Protein 1OIS (pdb70)

InterPro domains:
  IPR001631 DNA topoisomerase I [PR00416] (292-301)
  IPR001631 DNA topoisomerase I [PR00416] (406-425)
  IPR001631 DNA topoisomerase I [PR00416] (429-443)
  IPR001631 DNA topoisomerase I [PR00416] (451-467)
  IPR001631 DNA topoisomerase I [PR00416] (510-524)
  IPR001631 DNA topoisomerase I [PR00416] (721-732)
  IPR008336 DNA topoisomerase I, DNA binding, eukaryotic-type [PF02919] (143-361)
  IPR011010 DNA breaking-rejoining enzyme, catalytic core [SSF56349] (364-768)
  IPR013030 DNA topoisomerase I, DNA binding, N-terminal domain 2 [G3DSA:2.170.11.10] (132-361)
  IPR013034 DNA topoisomerase I, DNA binding, N-terminal domain 1 [G3DSA:1.10.10.41] (160-251)
  IPR013499 DNA topoisomerase I, eukaryotic-type [SM00435] (292-741)
  IPR013500 DNA topoisomerase I, catalytic core, eukaryotic-type [PF01028] (364-589)
  IPR013500 DNA topoisomerase I, catalytic core, eukaryotic-type [cd00659] (370-564)
  IPR014711 DNA topoisomerase I, catalytic core, alpha-helical subdomain, eukaryotic-type [G3DSA:3.90.15.10] (363-561)
  IPR014727 DNA topoisomerase I, catalytic core, alpha/beta subdomain [G3DSA:1.10.132.10] (621-769)
  IPR018521 DNA topoisomerase IB, active site [PS00176] (714-732)
  IPR025834 Topoisomerase I C-terminal domain [PF14370] (699-769)
  IPR036202 DNA topoisomerase I, DNA binding, eukaryotic-type, N-terminal domain superfamily [SSF56741] (129-362)
  IPR048045 DNA topoisomerase I, DNA-binding domain [cd03488] (144-362)
  IPR051062 DNA topoisomerase IB [PTHR10290] (24-769)

Organism: Saccharomyces cerevisiae (strain ATCC 204508 / S288c) (NCBI:txid559292)

Nearest PDB structures (foldseek):
  1ois-assembly1_A  TM=1.005E+00  e=1.174E-49  Saccharomyces cerevisiae
  1a31-assembly1_A  TM=9.107E-01  e=2.254E-28  Homo sapiens
  2b9s-assembly1_A  TM=9.447E-01  e=1.573E-27  Leishmania donovani
  1a35-assembly1_A  TM=9.096E-01  e=1.898E-27  Homo sapiens
  1lpq-assembly1_A  TM=9.273E-01  e=2.291E-27  Homo sapiens

Sequence (220 aa):
DTIKWVTLKHNGVIFPPPYQPLPSHIKLYYDGKPVDLPPQAEEVAGFFAALLESDHAKNPVFQKNFFNDFLQVLKESGGPLNGIEIKEFSRCDFTKMFDYFQLQKEQKKQLEKKQIRLEREKFEEDYKFCELDGRREQVGNFKVEPPDLFRGRGAHPKTGKLKRRVNPEDIVLNLSKDAPVPPAPEGHKWGEIRHDNTVQWLAMWRENIFNSFKYVRLAA

CATH classification: 1.10.10.41 (+1 more: 2.170.11.10)

B-factor: mean 25.83, std 10.92, range [8.25, 74.38]

Solvent-accessible surface area: 13367 Å² total

Structure (mmCIF, N/CA/C/O backbone):
data_1OIS
#
_entry.id   1OIS
#
_cell.length_a   47.200
_cell.length_b   53.070
_cell.length_c   116.890
_cell.angle_alpha   90.00
_cell.angle_beta   90.00
_cell.angle_gamma   90.00
#
_symmetry.space_group_name_H-M   'P 21 21 21'
#
loop_
_entity.id
_entity.type
_entity.pdbx_description
1 polymer 'DNA TOPOISOMERASE I'
2 water water
#
loop_
_atom_site.group_PDB
_atom_site.id
_atom_site.type_symbol
_atom_site.label_atom_id
_atom_site.label_alt_id
_atom_site.label_comp_id
_atom_site.label_asym_id
_atom_site.label_entity_id
_atom_site.label_seq_id
_atom_site.pdbx_PDB_ins_code
_atom_site.Cartn_x
_atom_site.Cartn_y
_atom_site.Cartn_z
_atom_site.occupancy
_atom_site.B_iso_or_equiv
_atom_site.auth_seq_id
_atom_site.auth_comp_id
_atom_site.auth_asym_id
_atom_site.auth_atom_id
_atom_site.pdbx_PDB_model_num
ATOM 1 N N . ASP A 1 1 ? -31.889 28.614 65.493 1.00 47.74 141 ASP A N 1
ATOM 2 C CA . ASP A 1 1 ? -30.474 29.086 65.443 1.00 48.82 141 ASP A CA 1
ATOM 3 C C . ASP A 1 1 ? -30.385 30.174 66.506 1.00 46.10 141 ASP A C 1
ATOM 4 O O . ASP A 1 1 ? -31.415 30.711 66.896 1.00 47.41 141 ASP A O 1
ATOM 12 N N . THR A 1 2 ? -29.192 30.490 66.995 1.00 43.21 142 THR A N 1
ATOM 13 C CA . THR A 1 2 ? -29.097 31.525 68.010 1.00 42.63 142 THR A CA 1
ATOM 14 C C . THR A 1 2 ? -29.563 32.859 67.437 1.00 41.39 142 THR A C 1
ATOM 15 O O . THR A 1 2 ? -29.126 33.262 66.364 1.00 40.37 142 THR A O 1
ATOM 21 N N . ILE A 1 3 ? -30.575 33.445 68.078 1.00 39.85 143 ILE A N 1
ATOM 22 C CA . ILE A 1 3 ? -31.128 34.740 67.669 1.00 35.12 143 ILE A CA 1
ATOM 23 C C . ILE A 1 3 ? -30.025 35.755 67.940 1.00 32.25 143 ILE A C 1
ATOM 24 O O . ILE A 1 3 ? -29.501 35.829 69.051 1.00 32.91 143 ILE A O 1
ATOM 30 N N . LYS A 1 4 ? -29.648 36.491 66.912 1.00 29.55 144 LYS A N 1
ATOM 31 C CA . LYS A 1 4 ? -28.591 37.484 67.018 1.00 30.40 144 LYS A CA 1
ATOM 32 C C . LYS A 1 4 ? -29.098 38.840 67.408 1.00 29.08 144 LYS A C 1
ATOM 33 O O . LYS A 1 4 ? -28.367 39.623 68.001 1.00 27.76 144 LYS A O 1
ATOM 43 N N . TRP A 1 5 ? -30.328 39.147 67.011 1.00 27.74 145 TRP A N 1
ATOM 44 C CA . TRP A 1 5 ? -30.930 40.437 67.341 1.00 25.57 145 TRP A CA 1
ATOM 45 C C . TRP A 1 5 ? -32.451 40.361 67.450 1.00 24.88 145 TRP A C 1
ATOM 46 O O . TRP A 1 5 ? -33.101 39.460 66.878 1.00 22.94 145 TRP A O 1
ATOM 59 N N . VAL A 1 6 ? -33.000 41.298 68.218 1.00 22.39 146 VAL A N 1
ATOM 60 C CA . VAL A 1 6 ? -34.434 41.401 68.406 1.00 18.80 146 VAL A CA 1
ATOM 61 C C . VAL A 1 6 ? -34.898 42.463 67.430 1.00 19.31 146 VAL A C 1
ATOM 62 O O . VAL A 1 6 ? -35.826 42.236 66.652 1.00 19.47 146 VAL A O 1
ATOM 67 N N . THR A 1 7 ? -34.238 43.616 67.452 1.00 19.24 147 THR A N 1
ATOM 68 C CA . THR A 1 7 ? -34.572 44.683 66.521 1.00 19.02 147 THR A CA 1
ATOM 69 C C . THR A 1 7 ? -33.276 45.137 65.850 1.00 19.23 147 THR A C 1
ATOM 70 O O . THR A 1 7 ? -32.212 45.153 66.484 1.00 19.20 147 THR A O 1
ATOM 76 N N . LEU A 1 8 ? -33.364 45.506 64.579 1.00 17.58 148 LEU A N 1
ATOM 77 C CA . LEU A 1 8 ? -32.192 45.947 63.843 1.00 18.34 148 LEU A CA 1
ATOM 78 C C . LEU A 1 8 ? -32.623 46.991 62.834 1.00 18.82 148 LEU A C 1
ATOM 79 O O . LEU A 1 8 ? -33.488 46.741 61.984 1.00 21.49 148 LEU A O 1
ATOM 85 N N . LYS A 1 9 ? -32.063 48.179 62.983 1.00 17.78 149 LYS A N 1
ATOM 86 C CA . LYS A 1 9 ? -32.355 49.287 62.097 1.00 19.91 149 LYS A CA 1
ATOM 87 C C . LYS A 1 9 ? -31.036 49.764 61.512 1.00 19.51 149 LYS A C 1
ATOM 88 O O . LYS A 1 9 ? -30.048 49.885 62.246 1.00 20.74 149 LYS A O 1
ATOM 98 N N . HIS A 1 10 ? -30.992 49.996 60.199 1.00 20.17 150 HIS A N 1
ATOM 99 C CA . HIS A 1 10 ? -29.765 50.486 59.543 1.00 18.95 150 HIS A CA 1
ATOM 100 C C . HIS A 1 10 ? -30.008 51.185 58.191 1.00 21.24 150 HIS A C 1
ATOM 101 O O . HIS A 1 10 ? -31.038 50.979 57.556 1.00 22.89 150 HIS A O 1
ATOM 111 N N . ASN A 1 11 ? -29.051 51.994 57.747 1.00 24.90 151 ASN A N 1
ATOM 112 C CA . ASN A 1 11 ? -29.179 52.725 56.471 1.00 30.82 151 ASN A CA 1
ATOM 113 C C . ASN A 1 11 ? -28.462 52.134 55.258 1.00 32.27 151 ASN A C 1
ATOM 114 O O . ASN A 1 11 ? -28.150 52.852 54.300 1.00 38.25 151 ASN A O 1
ATOM 122 N N . GLY A 1 12 ? -28.141 50.849 55.328 1.00 29.44 152 GLY A N 1
ATOM 123 C CA . GLY A 1 12 ? -27.490 50.187 54.213 1.00 26.65 152 GLY A CA 1
ATOM 124 C C . GLY A 1 12 ? -26.018 50.447 53.963 1.00 23.16 152 GLY A C 1
ATOM 125 O O . GLY A 1 12 ? -25.226 50.558 54.882 1.00 23.25 152 GLY A O 1
ATOM 127 N N . VAL A 1 13 ? -25.669 50.571 52.690 1.00 24.90 153 VAL A N 1
ATOM 128 C CA . VAL A 1 13 ? -24.285 50.738 52.249 1.00 21.54 153 VAL A CA 1
ATOM 129 C C . VAL A 1 13 ? -24.045 52.013 51.453 1.00 20.65 153 VAL A C 1
ATOM 130 O O . VAL A 1 13 ? -24.973 52.617 50.918 1.00 20.24 153 VAL A O 1
ATOM 135 N N . ILE A 1 14 ? -22.777 52.365 51.299 1.00 20.35 154 ILE A N 1
ATOM 136 C CA . ILE A 1 14 ? -22.395 53.532 50.519 1.00 22.21 154 ILE A CA 1
ATOM 137 C C . ILE A 1 14 ? -21.833 52.973 49.211 1.00 23.46 154 ILE A C 1
ATOM 138 O O . ILE A 1 14 ? -20.934 52.120 49.216 1.00 19.68 154 ILE A O 1
ATOM 144 N N . PHE A 1 15 ? -22.444 53.385 48.108 1.00 23.65 155 PHE A N 1
ATOM 145 C CA . PHE A 1 15 ? -22.023 52.964 46.789 1.00 23.53 155 PHE A CA 1
ATOM 146 C C . PHE A 1 15 ? -20.971 53.906 46.269 1.00 23.76 155 PHE A C 1
ATOM 147 O O . PHE A 1 15 ? -21.009 55.095 46.581 1.00 26.21 155 PHE A O 1
ATOM 156 N N . PRO A 1 16 ? -19.957 53.381 45.555 1.00 24.15 156 PRO A N 1
ATOM 157 C CA . PRO A 1 16 ? -18.929 54.286 45.034 1.00 22.04 156 PRO A CA 1
ATOM 158 C C . PRO A 1 16 ? -19.576 55.144 43.935 1.00 21.26 156 PRO A C 1
ATOM 159 O O . PRO A 1 16 ? -20.560 54.740 43.313 1.00 19.97 156 PRO A O 1
ATOM 163 N N . PRO A 1 17 ? -19.057 56.351 43.707 1.00 22.97 157 PRO A N 1
ATOM 164 C CA . PRO A 1 17 ? -19.651 57.196 42.675 1.00 24.14 157 PRO A CA 1
ATOM 165 C C . PRO A 1 17 ? -19.780 56.524 41.313 1.00 25.19 157 PRO A C 1
ATOM 166 O O . PRO A 1 17 ? -19.148 55.497 41.024 1.00 22.74 157 PRO A O 1
ATOM 170 N N . PRO A 1 18 ? -20.646 57.070 40.468 1.00 25.32 158 PRO A N 1
ATOM 171 C CA . PRO A 1 18 ? -20.777 56.450 39.157 1.00 22.75 158 PRO A CA 1
ATOM 172 C C . PRO A 1 18 ? -19.517 56.822 38.390 1.00 19.86 158 PRO A C 1
ATOM 173 O O . PRO A 1 18 ? -18.787 57.755 38.759 1.00 18.85 158 PRO A O 1
ATOM 177 N N . TYR A 1 19 ? -19.216 56.056 37.360 1.00 17.49 159 TYR A N 1
ATOM 178 C CA . TYR A 1 19 ? -18.037 56.321 36.550 1.00 15.83 159 TYR A CA 1
ATOM 179 C C . TYR A 1 19 ? -18.190 57.643 35.800 1.00 16.89 159 TYR A C 1
ATOM 180 O O . TYR A 1 19 ? -19.262 57.948 35.284 1.00 20.29 159 TYR A O 1
ATOM 191 N N . GLN A 1 20 ? -17.112 58.400 35.708 1.00 16.72 160 GLN A N 1
ATOM 192 C CA . GLN A 1 20 ? -17.114 59.678 35.003 1.00 20.63 160 GLN A CA 1
ATOM 193 C C . GLN A 1 20 ? -16.307 59.487 33.719 1.00 19.50 160 GLN A C 1
ATOM 194 O O . GLN A 1 20 ? -15.122 59.185 33.774 1.00 21.33 160 GLN A O 1
ATOM 203 N N . PRO A 1 21 ? -16.938 59.617 32.549 1.00 20.37 161 PRO A N 1
ATOM 204 C CA . PRO A 1 21 ? -16.148 59.432 31.326 1.00 19.78 161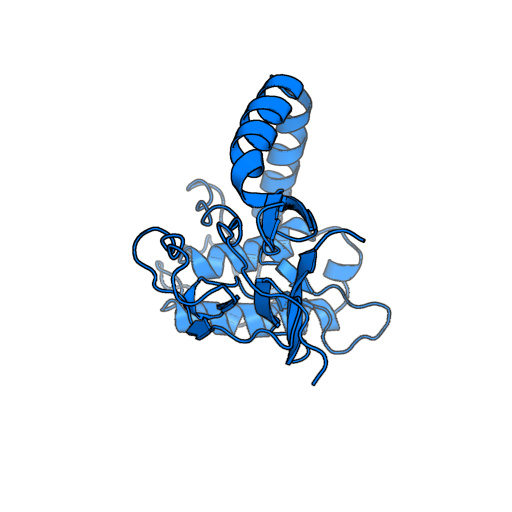 PRO A CA 1
ATOM 205 C C . PRO A 1 21 ? -14.928 60.347 31.249 1.00 20.22 161 PRO A C 1
ATOM 206 O O . PRO A 1 21 ? -14.916 61.449 31.844 1.00 21.81 161 PRO A O 1
ATOM 210 N N . LEU A 1 22 ? -13.902 59.885 30.532 1.00 14.89 162 LEU A N 1
ATOM 211 C CA . LEU A 1 22 ? -12.665 60.642 30.368 1.00 16.39 162 LEU A CA 1
ATOM 212 C C . LEU A 1 22 ? -12.887 61.827 29.444 1.00 14.85 162 LEU A C 1
ATOM 213 O O . LEU A 1 22 ? -13.866 61.847 28.700 1.00 14.79 162 LEU A O 1
ATOM 219 N N . PRO A 1 23 ? -12.004 62.847 29.513 1.00 19.72 163 PRO A N 1
ATOM 220 C CA . PRO A 1 23 ? -12.151 64.015 28.635 1.00 20.65 163 PRO A CA 1
ATOM 221 C C . PRO A 1 23 ? -11.963 63.575 27.178 1.00 21.96 163 PRO A C 1
ATOM 222 O O . PRO A 1 23 ? -11.243 62.598 26.893 1.00 17.19 163 PRO A O 1
ATOM 226 N N . SER A 1 24 ? -12.593 64.305 26.263 1.00 20.86 164 SER A N 1
ATOM 227 C CA . SER A 1 24 ? -12.585 63.955 24.839 1.00 18.94 164 SER A CA 1
ATOM 228 C C . SER A 1 24 ? -11.252 63.723 24.205 1.00 17.30 164 SER A C 1
ATOM 229 O O . SER A 1 24 ? -11.152 63.032 23.197 1.00 18.84 164 SER A O 1
ATOM 234 N N . HIS A 1 25 ? -10.224 64.331 24.759 1.00 17.84 165 HIS A N 1
ATOM 235 C CA . HIS A 1 25 ? -8.915 64.202 24.165 1.00 18.39 165 HIS A CA 1
ATOM 236 C C . HIS A 1 25 ? -8.119 63.022 24.673 1.00 17.84 165 HIS A C 1
ATOM 237 O O . HIS A 1 25 ? -6.986 62.830 24.256 1.00 19.78 165 HIS A O 1
ATOM 247 N N . ILE A 1 26 ? -8.725 62.211 25.542 1.00 17.06 166 ILE A N 1
ATOM 248 C CA . ILE A 1 26 ? -8.051 61.046 26.122 1.00 15.86 166 ILE A CA 1
ATOM 249 C C . ILE A 1 26 ? -8.783 59.814 25.635 1.00 16.01 166 ILE A C 1
ATOM 250 O O . ILE A 1 26 ? -9.939 59.582 26.004 1.00 15.41 166 ILE A O 1
ATOM 256 N N . LYS A 1 27 ? -8.100 59.026 24.813 1.00 15.93 167 LYS A N 1
ATOM 257 C CA . LYS A 1 27 ? -8.698 57.851 24.216 1.00 16.26 167 LYS A CA 1
ATOM 258 C C . LYS A 1 27 ? -7.697 56.722 24.174 1.00 14.43 167 LYS A C 1
ATOM 259 O O . LYS A 1 27 ? -6.481 56.930 24.258 1.00 15.43 167 LYS A O 1
ATOM 269 N N . LEU A 1 28 ? -8.248 55.528 24.005 1.00 15.14 168 LEU A N 1
ATOM 270 C CA . LEU A 1 28 ? -7.485 54.328 23.817 1.00 13.23 168 LEU A CA 1
ATOM 271 C C . LEU A 1 28 ? -7.202 54.416 22.318 1.00 12.19 168 LEU A C 1
ATOM 272 O O . LEU A 1 28 ? -8.026 54.930 21.548 1.00 15.24 168 LEU A O 1
ATOM 278 N N . TYR A 1 29 ? -6.028 53.970 21.899 1.00 14.62 169 TYR A N 1
ATOM 279 C CA . TYR A 1 29 ? -5.710 53.967 20.473 1.00 17.19 169 TYR A CA 1
ATOM 280 C C . TYR A 1 29 ? -5.602 52.512 20.025 1.00 15.43 169 TYR A C 1
ATOM 281 O O . TYR A 1 29 ? -5.112 51.667 20.771 1.00 15.18 169 TYR A O 1
ATOM 292 N N . TYR A 1 30 ? -6.137 52.224 18.840 1.00 18.36 170 TYR A N 1
ATOM 293 C CA . TYR A 1 30 ? -6.110 50.882 18.243 1.00 17.80 170 TYR A CA 1
ATOM 294 C C . TYR A 1 30 ? -5.534 51.058 16.837 1.00 15.42 170 TYR A C 1
ATOM 295 O O . TYR A 1 30 ? -6.152 51.712 15.982 1.00 16.26 170 TYR A O 1
ATOM 306 N N . ASP A 1 31 ? -4.367 50.461 16.596 1.00 14.84 171 ASP A N 1
ATOM 307 C CA . ASP A 1 31 ? -3.668 50.602 15.302 1.00 17.83 171 ASP A CA 1
ATOM 308 C C . ASP A 1 31 ? -3.390 52.083 15.062 1.00 15.73 171 ASP A C 1
ATOM 309 O O . ASP A 1 31 ? -3.535 52.561 13.958 1.00 14.44 171 ASP A O 1
ATOM 315 N N . GLY A 1 32 ? -3.121 52.823 16.128 1.00 14.50 172 GLY A N 1
ATOM 316 C CA . GLY A 1 32 ? -2.803 54.223 15.989 1.00 13.92 172 GLY A CA 1
ATOM 317 C C . GLY A 1 32 ? -3.948 55.211 15.847 1.00 17.05 172 GLY A C 1
ATOM 318 O O . GLY A 1 32 ? -3.684 56.408 15.801 1.00 14.39 172 GLY A O 1
ATOM 320 N N . LYS A 1 33 ? -5.196 54.738 15.803 1.00 15.89 173 LYS A N 1
ATOM 321 C CA . LYS A 1 33 ? -6.348 55.620 15.647 1.00 18.34 173 LYS A CA 1
ATOM 322 C C . LYS A 1 33 ? -7.130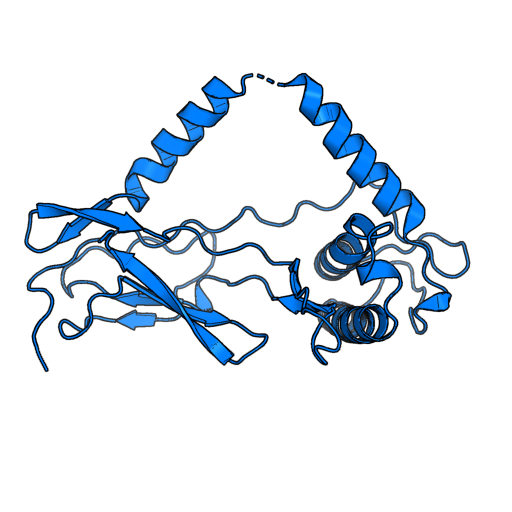 55.691 16.925 1.00 16.35 173 LYS A C 1
ATOM 323 O O . LYS A 1 33 ? -7.293 54.694 17.593 1.00 18.40 173 LYS A O 1
ATOM 333 N N . PRO A 1 34 ? -7.634 56.873 17.285 1.00 17.80 174 PRO A N 1
ATOM 334 C CA . PRO A 1 34 ? -8.416 56.967 18.533 1.00 19.90 174 PRO A CA 1
ATOM 335 C C . PRO A 1 34 ? -9.782 56.259 18.435 1.00 20.17 174 PRO A C 1
ATOM 336 O O . PRO A 1 34 ? -10.517 56.380 17.434 1.00 18.31 174 PRO A O 1
ATOM 340 N N . VAL A 1 35 ? -10.068 55.470 19.467 1.00 17.99 175 VAL A N 1
ATOM 341 C CA . VAL A 1 35 ? -11.306 54.694 19.592 1.00 19.27 175 VAL A CA 1
ATOM 342 C C . VAL A 1 35 ? -12.338 55.412 20.466 1.00 18.60 175 VAL A C 1
ATOM 343 O O . VAL A 1 35 ? -12.030 55.771 21.590 1.00 18.39 175 VAL A O 1
ATOM 348 N N . ASP A 1 36 ? -13.546 55.628 19.956 1.00 17.92 176 ASP A N 1
ATOM 349 C CA . ASP A 1 36 ? -14.596 56.264 20.746 1.00 21.26 176 ASP A CA 1
ATOM 350 C C . ASP A 1 36 ? -15.246 55.106 21.433 1.00 20.98 176 ASP A C 1
ATOM 351 O O . ASP A 1 36 ? -15.889 54.289 20.773 1.00 24.60 176 ASP A O 1
ATOM 357 N N . LEU A 1 37 ? -15.014 54.987 22.734 1.00 21.53 177 LEU A N 1
ATOM 358 C CA . LEU A 1 37 ? -15.561 53.883 23.521 1.00 20.68 177 LEU A CA 1
ATOM 359 C C . LEU A 1 37 ? -16.769 54.243 24.361 1.00 18.83 177 LEU A C 1
ATOM 360 O O . LEU A 1 37 ? -16.882 55.359 24.857 1.00 20.59 177 LEU A O 1
ATOM 366 N N . PRO A 1 38 ? -17.732 53.324 24.471 1.00 17.70 178 PRO A N 1
ATOM 367 C CA . PRO A 1 38 ? -18.876 53.665 25.320 1.00 19.53 178 PRO A CA 1
ATOM 368 C C . PRO A 1 38 ? -18.278 53.714 26.759 1.00 21.54 178 PRO A C 1
ATOM 369 O O . PRO A 1 38 ? -17.297 53.014 27.056 1.00 21.25 178 PRO A O 1
ATOM 373 N N . PRO A 1 39 ? -18.883 54.489 27.676 1.00 22.81 179 PRO A N 1
ATOM 374 C CA . PRO A 1 39 ? -18.383 54.610 29.053 1.00 23.40 179 PRO A CA 1
ATOM 375 C C . PRO A 1 39 ? -18.051 53.307 29.813 1.00 24.21 179 PRO A C 1
ATOM 376 O O . PRO A 1 39 ? -17.026 53.240 30.523 1.00 20.70 179 PRO A O 1
ATOM 380 N N . GLN A 1 40 ? -18.893 52.281 29.684 1.00 24.41 180 GLN A N 1
ATOM 381 C CA . GLN A 1 40 ? -18.617 51.032 30.389 1.00 26.19 180 GLN A CA 1
ATOM 382 C C . GLN A 1 40 ? -17.325 50.364 29.885 1.00 24.15 180 GLN A C 1
ATOM 383 O O . GLN A 1 40 ? -16.520 49.906 30.709 1.00 21.96 180 GLN A O 1
ATOM 392 N N . ALA A 1 41 ? -17.104 50.362 28.561 1.00 21.10 181 ALA A N 1
ATOM 393 C CA . ALA A 1 41 ? -15.869 49.796 27.950 1.00 18.69 181 ALA A CA 1
ATOM 394 C C . ALA A 1 41 ? -14.664 50.660 28.307 1.00 16.32 181 ALA A C 1
ATOM 395 O O . ALA A 1 41 ? -13.568 50.171 28.619 1.00 19.51 181 ALA A O 1
ATOM 398 N N . GLU A 1 42 ? -14.878 51.965 28.244 1.00 15.45 182 GLU A N 1
ATOM 399 C CA . GLU A 1 42 ? -13.841 52.938 28.571 1.00 14.73 182 GLU A CA 1
ATOM 400 C C . GLU A 1 42 ? -13.330 52.772 30.010 1.00 13.72 182 GLU A C 1
ATOM 401 O O . GLU A 1 42 ? -12.132 52.908 30.269 1.00 14.05 182 GLU A O 1
ATOM 408 N N . GLU A 1 43 ? -14.257 52.528 30.938 1.00 14.90 183 GLU A N 1
ATOM 409 C CA . GLU A 1 43 ? -13.926 52.340 32.346 1.00 16.09 183 GLU A CA 1
ATOM 410 C C . GLU A 1 43 ? -12.987 51.145 32.528 1.00 15.70 183 GLU A C 1
ATOM 411 O O . GLU A 1 43 ? -11.964 51.214 33.250 1.00 11.97 183 GLU A O 1
ATOM 418 N N . VAL A 1 44 ? -13.378 50.045 31.887 1.00 14.17 184 VAL A N 1
ATOM 419 C CA . VAL A 1 44 ? -12.631 48.797 31.939 1.00 15.96 184 VAL A CA 1
ATOM 420 C C . VAL A 1 44 ? -11.233 48.949 31.302 1.00 16.28 184 VAL A C 1
ATOM 421 O O . VAL A 1 44 ? -10.231 48.512 31.879 1.00 14.65 184 VAL A O 1
ATOM 426 N N . ALA A 1 45 ? -11.159 49.628 30.161 1.00 14.70 185 ALA A N 1
ATOM 427 C CA . ALA A 1 45 ? -9.875 49.875 29.512 1.00 15.09 185 ALA A CA 1
ATOM 428 C C . ALA A 1 45 ? -8.995 50.732 30.467 1.00 14.16 185 ALA A C 1
ATOM 429 O O . ALA A 1 45 ? -7.783 50.513 30.620 1.00 15.25 185 ALA A O 1
ATOM 432 N N . GLY A 1 46 ? -9.630 51.672 31.146 1.00 11.59 186 GLY A N 1
ATOM 433 C CA . GLY A 1 46 ? -8.925 52.531 32.083 1.00 10.89 186 GLY A CA 1
ATOM 434 C C . GLY A 1 46 ? -8.297 51.787 33.255 1.00 12.34 186 GLY A C 1
ATOM 435 O O . GLY A 1 46 ? -7.269 52.237 33.782 1.00 14.17 186 GLY A O 1
ATOM 437 N N . PHE A 1 47 ? -8.889 50.662 33.672 1.00 11.67 187 PHE A N 1
ATOM 438 C CA . PHE A 1 47 ? -8.323 49.885 34.779 1.00 13.08 187 PHE A CA 1
ATOM 439 C C . PHE A 1 47 ? -6.965 49.330 34.348 1.00 13.30 187 PHE A C 1
ATOM 440 O O . PHE A 1 47 ? -6.031 49.287 35.138 1.00 14.18 187 PHE A O 1
ATOM 449 N N . PHE A 1 48 ? -6.866 48.879 33.099 1.00 14.93 188 PHE A N 1
ATOM 450 C CA . PHE A 1 48 ? -5.613 48.333 32.598 1.00 12.28 188 PHE A CA 1
ATOM 451 C C . PHE A 1 48 ? -4.598 49.450 32.425 1.00 12.41 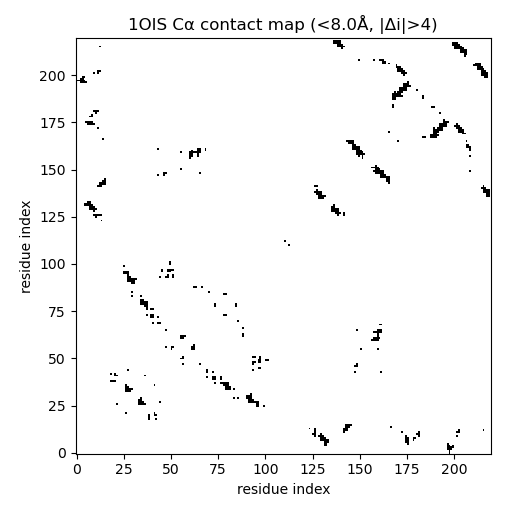188 PHE A C 1
ATOM 452 O O . PHE A 1 48 ? -3.467 49.327 32.867 1.00 12.57 188 PHE A O 1
ATOM 461 N N . ALA A 1 49 ? -5.016 50.550 31.796 1.00 13.90 189 ALA A N 1
ATOM 462 C CA . ALA A 1 49 ? -4.132 51.705 31.553 1.00 15.67 189 ALA A CA 1
ATOM 463 C C . ALA A 1 49 ? -3.515 52.243 32.855 1.00 17.19 189 ALA A C 1
ATOM 464 O O . ALA A 1 49 ? -2.348 52.591 32.887 1.00 17.97 189 ALA A O 1
ATOM 467 N N . ALA A 1 50 ? -4.309 52.334 33.917 1.00 17.46 190 ALA A N 1
ATOM 468 C CA . ALA A 1 50 ? -3.799 52.783 35.203 1.00 18.53 190 ALA A CA 1
ATOM 469 C C . ALA A 1 50 ? -2.669 51.870 35.690 1.00 18.86 190 ALA A C 1
ATOM 470 O O . ALA A 1 50 ? -1.750 52.324 36.366 1.00 19.83 190 ALA A O 1
ATOM 473 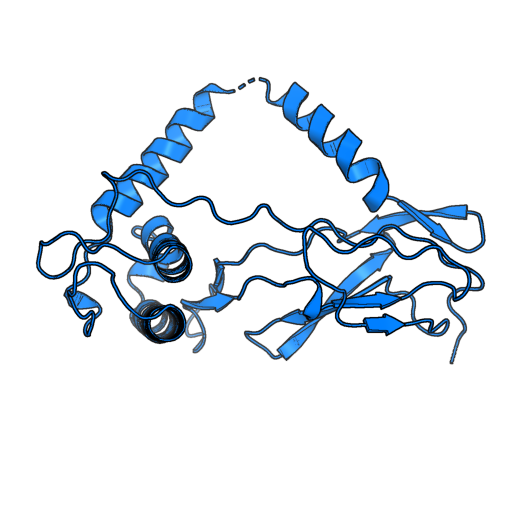N N . LEU A 1 51 ? -2.747 50.590 35.360 1.00 15.48 191 LEU A N 1
ATOM 474 C CA . LEU A 1 51 ? -1.745 49.610 35.772 1.00 18.33 191 LEU A CA 1
ATOM 475 C C . LEU A 1 51 ? -0.636 49.386 34.734 1.00 22.12 191 LEU A C 1
ATOM 476 O O . LEU A 1 51 ? 0.221 48.486 34.907 1.00 21.56 191 LEU A O 1
ATOM 482 N N . LEU A 1 52 ? -0.635 50.200 33.683 1.00 20.03 192 LEU A N 1
ATOM 483 C CA . LEU A 1 52 ? 0.315 50.053 32.586 1.00 21.54 192 LEU A CA 1
ATOM 484 C C . LEU A 1 52 ? 1.789 49.805 32.900 1.00 22.09 192 LEU A C 1
ATOM 485 O O . LEU A 1 52 ? 2.432 49.036 32.194 1.00 23.38 192 LEU A O 1
ATOM 491 N N . GLU A 1 53 ? 2.346 50.425 33.931 1.00 20.51 193 GLU A N 1
ATOM 492 C CA . GLU A 1 53 ? 3.768 50.187 34.211 1.00 22.74 193 GLU A CA 1
ATOM 493 C C . GLU A 1 53 ? 4.026 49.254 35.395 1.00 21.93 193 GLU A C 1
ATOM 494 O O . GLU A 1 53 ? 5.140 49.175 35.901 1.00 26.15 193 GLU A O 1
ATOM 501 N N . SER A 1 54 ? 2.994 48.552 35.835 1.00 20.54 194 SER A N 1
ATOM 502 C CA . SER A 1 54 ? 3.116 47.639 36.949 1.00 19.36 194 SER A CA 1
ATOM 503 C C . SER A 1 54 ? 3.517 46.259 36.415 1.00 19.13 194 SER A C 1
ATOM 504 O O . SER A 1 54 ? 3.466 46.006 35.214 1.00 20.59 194 SER A O 1
ATOM 509 N N . ASP A 1 55 ? 3.912 45.359 37.299 1.00 20.18 195 ASP A N 1
ATOM 510 C CA . ASP A 1 55 ? 4.269 44.014 36.863 1.00 21.89 195 ASP A CA 1
ATOM 511 C C . ASP A 1 55 ? 3.089 43.302 36.221 1.00 22.05 195 ASP A C 1
ATOM 512 O O . ASP A 1 55 ? 3.235 42.535 35.266 1.00 21.04 195 ASP A O 1
ATOM 518 N N . HIS A 1 56 ? 1.914 43.556 36.769 1.00 21.33 196 HIS A N 1
ATOM 519 C CA . HIS A 1 56 ? 0.705 42.961 36.265 1.00 21.05 196 HIS A CA 1
ATOM 520 C C . HIS A 1 56 ? 0.494 43.244 34.761 1.00 24.78 196 HIS A C 1
ATOM 521 O O . HIS A 1 56 ? 0.131 42.340 33.988 1.00 24.87 196 HIS A O 1
ATOM 531 N N . ALA A 1 57 ? 0.801 44.470 34.342 1.00 22.74 197 ALA A N 1
ATOM 532 C CA . ALA A 1 57 ? 0.633 44.865 32.959 1.00 24.70 197 ALA A CA 1
ATOM 533 C C . ALA A 1 57 ? 1.493 44.090 31.957 1.00 25.59 197 ALA A C 1
ATOM 534 O O . ALA A 1 57 ? 1.241 44.161 30.747 1.00 24.88 197 ALA A O 1
ATOM 537 N N . LYS A 1 58 ? 2.527 43.401 32.427 1.00 26.30 198 LYS A N 1
ATOM 538 C CA . LYS A 1 58 ? 3.367 42.650 31.501 1.00 25.63 198 LYS A CA 1
ATOM 539 C C . LYS A 1 58 ? 3.139 41.167 31.599 1.00 20.15 198 LYS A C 1
ATOM 540 O O . LYS A 1 58 ? 3.709 40.406 30.829 1.00 16.78 198 LYS A O 1
ATOM 550 N N . ASN A 1 59 ? 2.336 40.764 32.574 1.00 18.43 199 ASN A N 1
ATOM 551 C CA . ASN A 1 59 ? 2.004 39.352 32.775 1.00 17.74 199 ASN A CA 1
ATOM 552 C C . ASN A 1 59 ? 0.984 38.967 31.697 1.00 15.05 199 ASN A C 1
ATOM 553 O O . ASN A 1 59 ? -0.136 39.466 31.667 1.00 15.19 199 ASN A O 1
ATOM 561 N N . PRO A 1 60 ? 1.383 38.094 30.766 1.00 18.33 200 PRO A N 1
ATOM 562 C CA . PRO A 1 60 ? 0.444 37.709 29.703 1.00 17.68 200 PRO A CA 1
ATOM 563 C C . PRO A 1 60 ? -0.873 37.090 30.177 1.00 14.32 200 PRO A C 1
ATOM 564 O O . PRO A 1 60 ? -1.877 37.192 29.497 1.00 11.66 200 PRO A O 1
ATOM 568 N N . VAL A 1 61 ? -0.889 36.488 31.355 1.00 13.89 201 VAL A N 1
ATOM 569 C CA . VAL A 1 61 ? -2.135 35.899 31.853 1.00 15.25 201 VAL A CA 1
ATOM 570 C C . VAL A 1 61 ? -3.097 37.027 32.246 1.00 13.40 201 VAL A C 1
ATOM 571 O O . VAL A 1 61 ? -4.299 36.979 31.952 1.00 12.33 201 VAL A O 1
ATOM 576 N N . PHE A 1 62 ? -2.526 38.062 32.860 1.00 13.26 202 PHE A N 1
ATOM 577 C CA . PHE A 1 62 ? -3.258 39.243 33.318 1.00 14.18 202 PHE A CA 1
ATOM 578 C C . PHE A 1 62 ? -3.838 39.946 32.083 1.00 12.00 202 PHE A C 1
ATOM 579 O O . PHE A 1 62 ? -5.034 40.261 32.040 1.00 11.60 202 PHE A O 1
ATOM 588 N N . GLN A 1 63 ? -2.999 40.099 31.053 1.00 11.90 203 GLN A N 1
ATOM 589 C CA . GLN A 1 63 ? -3.387 40.758 29.818 1.00 11.79 203 GLN A CA 1
ATOM 590 C C . GLN A 1 63 ? -4.525 39.993 29.151 1.00 11.63 203 GLN A C 1
ATOM 591 O O . GLN A 1 63 ? -5.479 40.597 28.675 1.00 11.04 203 GLN A O 1
ATOM 600 N N . LYS A 1 64 ? -4.404 38.668 29.089 1.00 14.73 204 LYS A N 1
ATOM 601 C CA . LYS A 1 64 ? -5.437 37.797 28.491 1.00 14.94 204 LYS A CA 1
ATOM 602 C C . LYS A 1 64 ? -6.801 37.936 29.182 1.00 12.52 204 LYS A C 1
ATOM 603 O O . LYS A 1 64 ? -7.822 38.185 28.531 1.00 13.02 204 LYS A O 1
ATOM 613 N N . ASN A 1 65 ? -6.807 37.746 30.499 1.00 15.85 205 ASN A N 1
ATOM 614 C CA . ASN A 1 65 ? -8.037 37.852 31.308 1.00 13.92 205 ASN A CA 1
ATOM 615 C C . ASN A 1 65 ? -8.680 39.246 31.202 1.00 14.88 205 ASN A C 1
ATOM 616 O O . ASN A 1 65 ? -9.888 39.376 30.966 1.00 12.54 205 ASN A O 1
ATOM 624 N N . PHE A 1 66 ? -7.862 40.291 31.315 1.00 16.46 206 PHE A N 1
ATOM 625 C CA . PHE A 1 66 ? -8.358 41.660 31.192 1.00 14.87 206 PHE A CA 1
ATOM 626 C C . PHE A 1 66 ? -9.005 41.854 29.833 1.00 14.82 206 PHE A C 1
ATOM 627 O O . PHE A 1 66 ? -10.122 42.364 29.728 1.00 14.52 206 PHE A O 1
ATOM 636 N N . PHE A 1 67 ? -8.306 41.415 28.789 1.00 15.70 207 PHE A N 1
ATOM 637 C CA . PHE A 1 67 ? -8.774 41.609 27.430 1.00 14.09 207 PHE A CA 1
ATOM 638 C C . PHE A 1 67 ? -10.054 40.883 27.090 1.00 17.69 207 PHE A C 1
ATOM 639 O O . PHE A 1 67 ? -10.948 41.429 26.425 1.00 17.55 207 PHE A O 1
ATOM 648 N N . ASN A 1 68 ? -10.166 39.650 27.558 1.00 20.70 208 ASN A N 1
ATOM 649 C CA . ASN A 1 68 ? -11.380 38.893 27.321 1.00 19.57 208 ASN A CA 1
ATOM 650 C C . ASN A 1 68 ? -12.524 39.563 28.076 1.00 17.42 208 ASN A C 1
ATOM 651 O O . ASN A 1 68 ? -13.614 39.725 27.518 1.00 18.05 208 ASN A O 1
ATOM 659 N N . ASP A 1 69 ? -12.274 40.047 29.297 1.00 14.86 209 ASP A N 1
ATOM 660 C CA . ASP A 1 69 ? -13.338 40.730 30.028 1.00 15.98 209 ASP A CA 1
ATOM 661 C C . ASP A 1 69 ? -13.690 42.063 29.399 1.00 16.73 209 ASP A C 1
ATOM 662 O O . ASP A 1 69 ? -14.870 42.420 29.325 1.00 18.06 209 ASP A O 1
ATOM 668 N N . PHE A 1 70 ? -12.678 42.745 28.860 1.00 16.38 210 PHE A N 1
ATOM 669 C CA . PHE A 1 70 ? -12.848 44.031 28.178 1.00 15.73 210 PHE A CA 1
ATOM 670 C C . PHE A 1 70 ? -13.708 43.845 26.931 1.00 17.97 210 PHE A C 1
ATOM 671 O O . PHE A 1 70 ? -14.617 44.647 26.665 1.00 18.56 210 PHE A O 1
ATOM 680 N N . LEU A 1 71 ? -13.435 42.780 26.179 1.00 17.70 211 LEU A N 1
ATOM 681 C CA . LEU A 1 71 ? -14.205 42.491 24.968 1.00 20.20 211 LEU A CA 1
ATOM 682 C C . LEU A 1 71 ? -15.650 42.148 25.305 1.00 20.99 211 LEU A C 1
ATOM 683 O O . LEU A 1 71 ? -16.587 42.493 24.549 1.00 21.50 211 LEU A O 1
ATOM 689 N N . GLN A 1 72 ? -15.830 41.500 26.450 1.00 19.13 212 GLN A N 1
ATOM 690 C CA . GLN A 1 72 ? -17.159 41.121 26.906 1.00 20.78 212 GLN A CA 1
ATOM 691 C C . GLN A 1 72 ? -17.962 42.372 27.274 1.00 20.28 212 GLN A C 1
ATOM 692 O O . GLN A 1 72 ? -19.139 42.483 26.897 1.00 21.01 212 GLN A O 1
ATOM 701 N N . VAL A 1 73 ? -17.340 43.313 27.990 1.00 17.58 213 VAL A N 1
ATOM 702 C CA . VAL A 1 73 ? -18.028 44.548 28.356 1.00 20.12 213 VAL A CA 1
ATOM 703 C C . VAL A 1 73 ? -18.281 45.371 27.097 1.00 23.51 213 VAL A C 1
ATOM 704 O O . VAL A 1 73 ? -19.327 46.024 26.964 1.00 23.39 213 VAL A O 1
ATOM 709 N N . LEU A 1 74 ? -17.323 45.324 26.170 1.00 23.24 214 LEU A N 1
ATOM 710 C CA . LEU A 1 74 ? -17.427 46.054 24.909 1.00 23.65 214 LEU A CA 1
ATOM 711 C C . LEU A 1 74 ? -18.655 45.589 24.158 1.00 23.71 214 LEU A C 1
ATOM 712 O O . LEU A 1 74 ? -19.421 46.421 23.661 1.00 24.99 214 LEU A O 1
ATOM 718 N N . LYS A 1 75 ? -18.818 44.264 24.066 1.00 24.87 215 LYS A N 1
ATOM 719 C CA . LYS A 1 75 ? -19.979 43.647 23.410 1.00 27.61 215 LYS A CA 1
ATOM 720 C C . LYS A 1 75 ? -21.281 44.060 24.098 1.00 25.87 215 LYS A C 1
ATOM 721 O O . LYS A 1 75 ? -22.227 44.450 23.452 1.00 26.32 215 LYS A O 1
ATOM 731 N N . GLU A 1 76 ? -21.318 43.982 25.415 1.00 25.08 216 GLU A N 1
ATOM 732 C CA . GLU A 1 76 ? -22.520 44.329 26.170 1.00 25.81 216 GLU A CA 1
ATOM 733 C C . GLU A 1 76 ? -22.934 45.768 25.958 1.00 26.96 216 GLU A C 1
ATOM 734 O O . GLU A 1 76 ? -24.119 46.081 25.995 1.00 26.83 216 GLU A O 1
ATOM 741 N N . SER A 1 77 ? -21.949 46.636 25.753 1.00 26.62 217 SER A N 1
ATOM 742 C CA . SER A 1 77 ? -22.177 48.063 25.553 1.00 25.80 217 SER A CA 1
ATOM 743 C C . SER A 1 77 ? -22.476 48.451 24.118 1.00 24.18 217 SER A C 1
ATOM 744 O O . SER A 1 77 ? -22.579 49.623 23.814 1.00 26.95 217 SER A O 1
ATOM 749 N N . GLY A 1 78 ? -22.535 47.494 23.217 1.00 23.44 218 GLY A N 1
ATOM 750 C CA . GLY A 1 78 ? -22.817 47.839 21.839 1.00 28.23 218 GLY A CA 1
ATOM 751 C C . GLY A 1 78 ? -21.602 48.168 20.978 1.00 29.27 218 GLY A C 1
ATOM 752 O O . GLY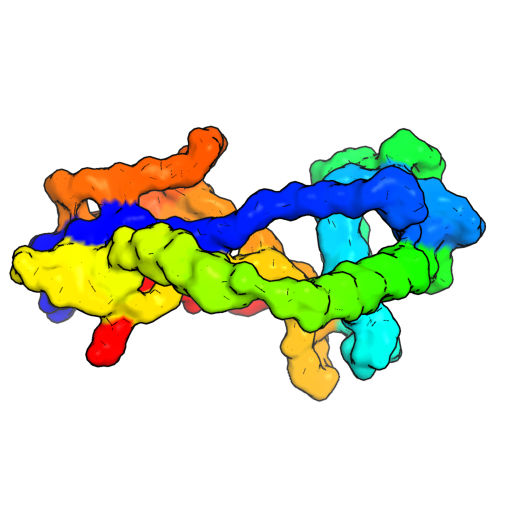 A 1 78 ? -21.777 48.572 19.830 1.00 30.14 218 GLY A O 1
ATOM 754 N N . GLY A 1 79 ? -20.385 47.980 21.495 1.00 26.55 219 GLY A N 1
ATOM 755 C CA . GLY A 1 79 ? -19.185 48.269 20.709 1.00 23.96 219 GLY A CA 1
ATOM 756 C C . GLY A 1 79 ? -18.749 49.731 20.611 1.00 24.64 219 GLY A C 1
ATOM 757 O O . GLY A 1 79 ? -19.401 50.612 21.178 1.00 25.01 219 GLY A O 1
ATOM 759 N N . PRO A 1 80 ? -17.614 50.020 19.938 1.00 26.22 220 PRO A N 1
ATOM 760 C CA . PRO A 1 80 ? -17.104 51.391 19.779 1.00 27.26 220 PRO A CA 1
ATOM 761 C C . PRO A 1 80 ? -18.067 52.235 18.938 1.00 30.55 220 PRO A C 1
ATOM 762 O O . PRO A 1 80 ? -18.760 51.717 18.057 1.00 29.76 220 PRO A O 1
ATOM 766 N N . LEU A 1 81 ? -18.031 53.543 19.157 1.00 32.72 221 LEU A N 1
ATOM 767 C CA . LEU A 1 81 ? -18.909 54.472 18.467 1.00 35.03 221 LEU A CA 1
ATOM 768 C C . LEU A 1 81 ? -18.418 54.920 17.088 1.00 36.86 221 LEU A C 1
ATOM 769 O O . LEU A 1 81 ? -19.228 55.245 16.216 1.00 38.46 221 LEU A O 1
ATOM 775 N N . ASN A 1 82 ? -17.104 54.932 16.883 1.00 36.70 222 ASN A N 1
ATOM 776 C CA . ASN A 1 82 ? -16.534 55.324 15.587 1.00 37.92 222 ASN A CA 1
ATOM 777 C C . ASN A 1 82 ? -16.105 54.126 14.745 1.00 40.36 222 ASN A C 1
ATOM 778 O O . ASN A 1 82 ? -15.126 54.201 14.000 1.00 43.23 222 ASN A O 1
ATOM 786 N N . GLY A 1 83 ? -16.836 53.025 14.890 1.00 42.04 223 GLY A N 1
ATOM 787 C CA . GLY A 1 83 ? -16.562 51.813 14.143 1.00 44.14 223 GLY A CA 1
ATOM 788 C C . GLY A 1 83 ? -15.120 51.363 13.947 1.00 44.52 223 GLY A C 1
ATOM 789 O O . GLY A 1 83 ? -14.648 51.291 12.811 1.00 45.84 223 GLY A O 1
ATOM 791 N N . ILE A 1 84 ? -14.427 51.011 15.025 1.00 43.44 224 ILE A N 1
ATOM 792 C CA . ILE A 1 84 ? -13.053 50.557 14.874 1.00 42.96 224 ILE A CA 1
ATOM 793 C C . ILE A 1 84 ? -12.832 49.046 14.936 1.00 43.00 224 ILE A C 1
ATOM 794 O O . ILE A 1 84 ? -11.948 48.530 14.248 1.00 51.26 224 ILE A O 1
ATOM 800 N N . GLU A 1 85 ? -13.629 48.337 15.727 1.00 37.05 225 GLU A N 1
ATOM 801 C CA . GLU A 1 85 ? -13.495 46.882 15.862 1.00 31.80 225 GLU A CA 1
ATOM 802 C C . GLU A 1 85 ? -12.193 46.450 16.541 1.00 28.74 225 GLU A C 1
ATOM 803 O O . GLU A 1 85 ? -11.145 46.311 15.910 1.00 25.37 225 GLU A O 1
ATOM 810 N N . ILE A 1 86 ? -12.284 46.228 17.845 1.00 25.86 226 ILE A N 1
ATOM 811 C CA . ILE A 1 86 ? -11.140 45.819 18.638 1.00 23.02 226 ILE A CA 1
ATOM 812 C C . ILE A 1 86 ? -11.116 44.293 18.721 1.00 24.48 226 ILE A C 1
ATOM 813 O O . ILE A 1 86 ? -12.037 43.669 19.265 1.00 28.25 226 ILE A O 1
ATOM 819 N N . LYS A 1 87 ? -10.112 43.690 18.095 1.00 21.97 227 LYS A N 1
ATOM 820 C CA . LYS A 1 87 ? -9.977 42.247 18.098 1.00 21.89 227 LYS A CA 1
ATOM 821 C C . LYS A 1 87 ? -8.698 41.742 18.796 1.00 22.81 227 LYS A C 1
ATOM 822 O O . LYS A 1 87 ? -8.662 40.614 19.284 1.00 20.63 227 LYS A O 1
ATOM 832 N N . GLU A 1 88 ? -7.654 42.568 18.859 1.00 19.50 228 GLU A N 1
ATOM 833 C CA . GLU A 1 88 ? -6.399 42.115 19.436 1.00 17.22 228 GLU A CA 1
ATOM 834 C C . GLU A 1 88 ? -5.811 43.026 20.480 1.00 16.18 228 GLU A C 1
ATOM 835 O O . GLU A 1 88 ? -5.723 44.249 20.286 1.00 13.25 228 GLU A O 1
ATOM 842 N N . PHE A 1 89 ? -5.333 42.402 21.557 1.00 16.80 229 PHE A N 1
ATOM 843 C CA . PHE A 1 89 ? -4.730 43.136 22.657 1.00 15.55 229 PHE A CA 1
ATOM 844 C C . PHE A 1 89 ? -3.528 43.937 22.194 1.00 16.10 229 PHE A C 1
ATOM 845 O O . PHE A 1 89 ? -3.383 45.109 22.531 1.00 17.40 229 PHE A O 1
ATOM 854 N N . SER A 1 90 ? -2.667 43.291 21.423 1.00 14.64 230 SER A N 1
ATOM 855 C CA . SER A 1 90 ? -1.447 43.900 20.948 1.00 12.40 230 SER A CA 1
ATOM 856 C C . SER A 1 90 ? -1.609 45.148 20.101 1.00 13.39 230 SER A C 1
ATOM 857 O O . SER A 1 90 ? -0.658 45.900 19.930 1.00 13.39 230 SER A O 1
ATOM 862 N N . ARG A 1 91 ? -2.788 45.352 19.532 1.00 12.69 231 ARG A N 1
ATOM 863 C CA . ARG A 1 91 ? -3.017 46.521 18.698 1.00 11.82 231 ARG A CA 1
ATOM 864 C C . ARG A 1 91 ? -3.544 47.677 19.526 1.00 12.97 231 ARG A C 1
ATOM 865 O O . ARG A 1 91 ? -3.782 48.758 18.996 1.00 15.93 231 ARG A O 1
ATOM 879 N N . CYS A 1 92 ? -3.742 47.428 20.820 1.00 13.04 232 CYS A N 1
ATOM 880 C CA . CYS A 1 92 ? -4.234 48.425 21.759 1.00 13.78 232 CYS A CA 1
ATOM 881 C C . CYS A 1 92 ? -3.080 49.212 22.344 1.00 16.13 232 CYS A C 1
ATOM 882 O O . CYS A 1 92 ? -2.030 48.643 22.672 1.00 15.50 232 CYS A O 1
ATOM 886 N N . ASP A 1 93 ? -3.282 50.517 22.481 1.00 14.89 233 ASP A N 1
ATOM 887 C CA . ASP A 1 93 ? -2.261 51.395 23.034 1.00 17.50 233 ASP A CA 1
ATOM 888 C C . ASP A 1 93 ? -2.957 52.221 24.110 1.00 14.05 233 ASP A C 1
ATOM 889 O O . ASP A 1 93 ? -3.865 53.016 23.844 1.00 15.83 233 ASP A O 1
ATOM 895 N N . PHE A 1 94 ? -2.563 51.945 25.343 1.00 17.31 234 PHE A N 1
ATOM 896 C CA . PHE A 1 94 ? -3.096 52.585 26.528 1.00 12.54 234 PHE A CA 1
ATOM 897 C C . PHE A 1 94 ? -2.247 53.741 27.072 1.00 12.10 234 PHE A C 1
ATOM 898 O O . PHE A 1 94 ? -2.584 54.307 28.099 1.00 11.07 234 PHE A O 1
ATOM 907 N N . THR A 1 95 ? -1.158 54.089 26.389 1.00 14.79 235 THR A N 1
ATOM 908 C CA . THR A 1 95 ? -0.236 55.121 26.869 1.00 17.60 235 THR A CA 1
ATOM 909 C C . THR A 1 95 ? -0.799 56.488 27.283 1.00 16.11 235 THR A C 1
ATOM 910 O O . THR A 1 95 ? -0.470 57.001 28.353 1.00 15.44 235 THR A O 1
ATOM 916 N N . LYS A 1 96 ? -1.651 57.062 26.443 1.00 18.25 236 LYS A N 1
ATOM 917 C CA . LYS A 1 96 ? -2.275 58.358 26.713 1.00 18.37 236 LYS A CA 1
ATOM 918 C C . LYS A 1 96 ? -3.208 58.263 27.940 1.00 19.77 236 LYS A C 1
ATOM 919 O O . LYS A 1 96 ? -3.251 59.160 28.787 1.00 15.87 236 LYS A O 1
ATOM 929 N N . MET A 1 97 ? -3.917 57.143 28.054 1.00 17.99 237 MET A N 1
ATOM 930 C CA . MET A 1 97 ? -4.777 56.924 29.193 1.00 18.07 237 MET A CA 1
ATOM 931 C C . MET A 1 97 ? -3.889 56.839 30.440 1.00 18.57 237 MET A C 1
ATOM 932 O O . MET A 1 97 ? -4.182 57.481 31.470 1.00 18.75 237 MET A O 1
ATOM 938 N N . PHE A 1 98 ? -2.802 56.066 30.358 1.00 16.35 238 PHE A N 1
ATOM 939 C CA . PHE A 1 98 ? -1.891 55.941 31.502 1.00 16.36 238 PHE A CA 1
ATOM 940 C C . PHE A 1 98 ? -1.300 57.307 31.926 1.00 18.18 238 PHE A C 1
ATOM 941 O O . PHE A 1 98 ? -1.315 57.676 33.111 1.00 19.69 238 PHE A O 1
ATOM 950 N N . ASP A 1 99 ? -0.791 58.056 30.950 1.00 17.06 239 ASP A N 1
ATOM 951 C CA . ASP A 1 99 ? -0.184 59.355 31.219 1.00 15.15 239 ASP A CA 1
ATOM 952 C C . ASP A 1 99 ? -1.183 60.323 31.841 1.00 15.35 239 ASP A C 1
ATOM 953 O O . ASP A 1 99 ? -0.834 61.148 32.701 1.00 14.70 239 ASP A O 1
ATOM 959 N N . TYR A 1 100 ? -2.432 60.209 31.418 1.00 13.72 240 TYR A N 1
ATOM 960 C CA . TYR A 1 100 ? -3.475 61.061 31.948 1.00 17.03 240 TYR A CA 1
ATOM 961 C C . TYR A 1 100 ? -3.747 60.714 33.417 1.00 17.39 240 TYR A C 1
ATOM 962 O O . TYR A 1 100 ? -3.964 61.593 34.265 1.00 17.91 240 TYR A O 1
ATOM 973 N N . PHE A 1 101 ? -3.801 59.424 33.704 1.00 16.41 241 PHE A N 1
ATOM 974 C CA . PHE A 1 101 ? -4.022 58.982 35.061 1.00 16.65 241 PHE A CA 1
ATOM 975 C C . PHE A 1 101 ? -2.884 59.471 35.961 1.00 19.42 241 PHE A C 1
ATOM 976 O O . PHE A 1 101 ? -3.130 60.012 37.042 1.00 19.89 241 PHE A O 1
ATOM 985 N N . GLN A 1 102 ? -1.647 59.353 35.484 1.00 20.57 242 GLN A N 1
ATOM 986 C CA . GLN A 1 102 ? -0.485 59.809 36.251 1.00 20.58 242 GLN A CA 1
ATOM 987 C C . GLN A 1 102 ? -0.594 61.305 36.498 1.00 20.00 242 GLN A C 1
ATOM 988 O O . GLN A 1 102 ? -0.315 61.757 37.608 1.00 17.87 242 GLN A O 1
ATOM 997 N N . LEU A 1 103 ? -1.026 62.051 35.469 1.00 20.76 243 LEU A N 1
ATOM 998 C CA . LEU A 1 103 ? -1.219 63.507 35.544 1.00 21.85 243 LEU A CA 1
ATOM 999 C C . LEU A 1 103 ? -2.265 63.795 36.610 1.00 22.53 243 LEU A C 1
ATOM 1000 O O . LEU A 1 103 ? -2.057 64.664 37.458 1.00 21.59 243 LEU A O 1
ATOM 1006 N N . GLN A 1 104 ? -3.372 63.046 36.580 1.00 21.62 244 GLN A N 1
ATOM 1007 C CA . GLN A 1 104 ? -4.433 63.198 37.566 1.00 24.97 244 GLN A CA 1
ATOM 1008 C C . GLN A 1 104 ? -3.835 63.049 38.985 1.00 24.33 244 GLN A C 1
ATOM 1009 O O . GLN A 1 104 ? -4.030 63.907 39.847 1.00 24.88 244 GLN A O 1
ATOM 1018 N N . LYS A 1 105 ? -3.130 61.945 39.219 1.00 24.07 245 LYS A N 1
ATOM 1019 C CA . LYS A 1 105 ? -2.490 61.685 40.506 1.00 25.99 245 LYS A CA 1
ATOM 1020 C C . LYS A 1 105 ? -1.663 62.891 40.932 1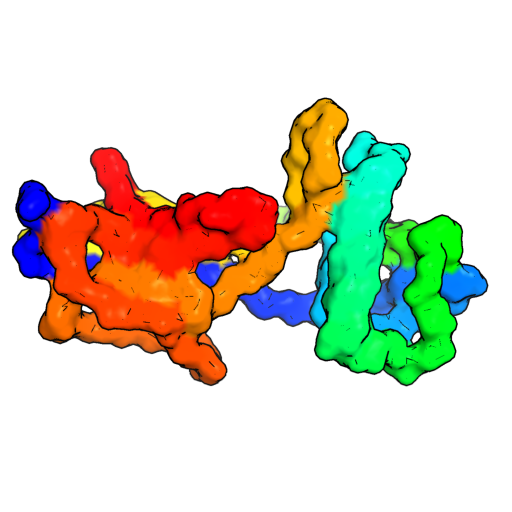.00 26.43 245 LYS A C 1
ATOM 1021 O O . LYS A 1 105 ? -1.848 63.430 42.031 1.00 26.18 245 LYS A O 1
ATOM 1031 N N . GLU A 1 106 ? -0.768 63.324 40.044 1.00 23.73 246 GLU A N 1
ATOM 1032 C CA . GLU A 1 106 ? 0.109 64.426 40.341 1.00 21.19 246 GLU A CA 1
ATOM 1033 C C . GLU A 1 106 ? -0.637 65.662 40.760 1.00 24.18 246 GLU A C 1
ATOM 1034 O O . GLU A 1 106 ? -0.280 66.283 41.765 1.00 28.02 246 GLU A O 1
ATOM 1041 N N . GLN A 1 107 ? -1.665 66.028 39.998 1.00 24.95 247 GLN A N 1
ATOM 1042 C CA . GLN A 1 107 ? -2.451 67.226 40.283 1.00 27.14 247 GLN A CA 1
ATOM 1043 C C . GLN A 1 107 ? -3.067 67.176 41.699 1.00 30.90 247 GLN A C 1
ATOM 1044 O O . GLN A 1 107 ? -3.164 68.206 42.393 1.00 29.84 247 GLN A O 1
ATOM 1053 N N . LYS A 1 108 ? -3.424 65.973 42.141 1.00 29.48 248 LYS A N 1
ATOM 1054 C CA . LYS A 1 108 ? -4.037 65.811 43.440 1.00 33.94 248 LYS A CA 1
ATOM 1055 C C . LYS A 1 108 ? -3.090 66.118 44.592 1.00 35.66 248 LYS A C 1
ATOM 1056 O O . LYS A 1 108 ? -3.518 66.550 45.671 1.00 36.22 248 LYS A O 1
ATOM 1066 N N . LYS A 1 109 ? -1.792 66.017 44.321 1.00 34.61 249 LYS A N 1
ATOM 1067 C CA . LYS A 1 109 ? -0.775 66.321 45.322 1.00 32.96 249 LYS A CA 1
ATOM 1068 C C . LYS A 1 109 ? -0.872 67.774 45.753 1.00 31.79 249 LYS A C 1
ATOM 1069 O O . LYS A 1 109 ? -0.316 68.140 46.773 1.00 30.58 249 LYS A O 1
ATOM 1079 N N . GLN A 1 110 ? -1.559 68.600 44.966 1.00 32.59 250 GLN A N 1
ATOM 1080 C CA . GLN A 1 110 ? -1.692 70.021 45.267 1.00 34.97 250 GLN A CA 1
ATOM 1081 C C . GLN A 1 110 ? -2.876 70.383 46.155 1.00 38.60 250 GLN A C 1
ATOM 1082 O O . GLN A 1 110 ? -3.120 71.571 46.372 1.00 37.54 250 GLN A O 1
ATOM 1091 N N . LEU A 1 111 ? -3.649 69.390 46.607 1.00 41.14 251 LEU A N 1
ATOM 1092 C CA . LEU A 1 111 ? -4.799 69.671 47.477 1.00 44.15 251 LEU A CA 1
ATOM 1093 C C . LEU A 1 111 ? -4.340 70.175 48.852 1.00 47.07 251 LEU A C 1
ATOM 1094 O O . LEU A 1 111 ? -5.052 71.013 49.454 1.00 51.43 251 LEU A O 1
ATOM 1100 N N . THR A 1 112 ? -3.255 69.749 49.308 1.00 49.15 252 THR A N 1
ATOM 1101 N N . GLU A 1 115 ? -8.098 72.008 52.500 1.00 52.85 255 GLU A N 1
ATOM 1102 C CA . GLU A 1 115 ? -8.864 71.197 51.502 1.00 52.86 255 GLU A CA 1
ATOM 1103 C C . GLU A 1 115 ? -8.953 69.711 51.896 1.00 51.15 255 GLU A C 1
ATOM 1104 O O . GLU A 1 115 ? -10.044 69.196 52.104 1.00 52.50 255 GLU A O 1
ATOM 1110 N N . LYS A 1 116 ? -7.813 69.051 52.069 1.00 50.40 256 LYS A N 1
ATOM 1111 C CA . LYS A 1 116 ? -7.791 67.635 52.444 1.00 52.15 256 LYS A CA 1
ATOM 1112 C C . LYS A 1 116 ? -8.663 67.343 53.654 1.00 53.17 256 LYS A C 1
ATOM 1113 O O . LYS A 1 116 ? -9.629 66.590 53.568 1.00 54.42 256 LYS A O 1
ATOM 1123 N N . LYS A 1 117 ? -8.353 67.995 54.768 1.00 55.24 257 LYS A N 1
ATOM 1124 C CA . LYS A 1 117 ? -9.099 67.800 56.007 1.00 54.67 257 LYS A CA 1
ATOM 1125 C C . LYS A 1 117 ? -10.576 68.210 55.891 1.00 53.57 257 LYS A C 1
ATOM 1126 O O . LYS A 1 117 ? -11.442 67.582 56.497 1.00 53.08 257 LYS A O 1
ATOM 1136 N N . GLN A 1 118 ? -10.873 69.211 55.064 1.00 51.52 258 GLN A N 1
ATOM 1137 C CA . GLN A 1 118 ? -12.257 69.640 54.884 1.00 51.97 258 GLN A CA 1
ATOM 1138 C C . GLN A 1 118 ? -13.012 68.477 54.237 1.00 52.86 258 GLN A C 1
ATOM 1139 O O . GLN A 1 118 ? -14.082 68.089 54.706 1.00 54.88 258 GLN A O 1
ATOM 1148 N N . ILE A 1 119 ? 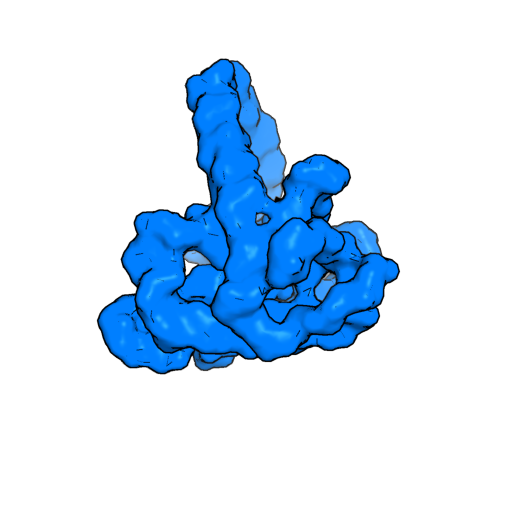-12.433 67.907 53.181 1.00 50.33 259 ILE A N 1
ATOM 1149 C CA . ILE A 1 119 ? -13.031 66.768 52.484 1.00 49.09 259 ILE A CA 1
ATOM 1150 C C . ILE A 1 119 ? -13.197 65.639 53.504 1.00 47.94 259 ILE A C 1
ATOM 1151 O O . ILE A 1 119 ? -14.228 64.963 53.547 1.00 46.86 259 ILE A O 1
ATOM 1157 N N . ARG A 1 120 ? -12.165 65.465 54.325 1.00 46.74 260 ARG A N 1
ATOM 1158 C CA . ARG A 1 120 ? -12.131 64.453 55.368 1.00 46.93 260 ARG A CA 1
ATOM 1159 C C . ARG A 1 120 ? -13.360 64.642 56.260 1.00 47.46 260 ARG A C 1
ATOM 1160 O O . ARG A 1 120 ? -13.982 63.669 56.685 1.00 45.82 260 ARG A O 1
ATOM 1174 N N . LEU A 1 121 ? -13.740 65.899 56.475 1.00 47.20 261 LEU A N 1
ATOM 1175 C CA . LEU A 1 121 ? -14.874 66.241 57.318 1.00 48.58 261 LEU A CA 1
ATOM 1176 C C . LEU A 1 121 ? -16.230 66.072 56.644 1.00 50.24 261 LEU A C 1
ATOM 1177 O O . LEU A 1 121 ? -17.191 65.589 57.268 1.00 50.88 261 LEU A O 1
ATOM 1183 N N . GLU A 1 122 ? -16.322 66.493 55.387 1.00 50.70 262 GLU A N 1
ATOM 1184 C CA . GLU A 1 122 ? -17.572 66.375 54.642 1.00 52.38 262 GLU A CA 1
ATOM 1185 C C . GLU A 1 122 ? -17.912 64.904 54.377 1.00 50.61 262 GLU A C 1
ATOM 1186 O O . GLU A 1 122 ? -19.091 64.540 54.304 1.00 49.80 262 GLU A O 1
ATOM 1193 N N . ARG A 1 123 ? -16.874 64.066 54.313 1.00 46.85 263 ARG A N 1
ATOM 1194 C CA . ARG A 1 123 ? -17.014 62.635 54.080 1.00 42.61 263 ARG A CA 1
ATOM 1195 C C . ARG A 1 123 ? -17.497 61.908 55.327 1.00 40.48 263 ARG A C 1
ATOM 1196 O O . ARG A 1 123 ? -18.504 61.226 55.304 1.00 40.07 263 ARG A O 1
ATOM 1210 N N . GLU A 1 124 ? -16.768 62.052 56.419 1.00 42.31 264 GLU A N 1
ATOM 1211 C CA . GLU A 1 124 ? -17.117 61.399 57.672 1.00 43.79 264 GLU A CA 1
ATOM 1212 C C . GLU A 1 124 ? -18.494 61.852 58.193 1.00 42.63 264 GLU A C 1
ATOM 1213 O O . GLU A 1 124 ? -19.198 61.094 58.870 1.00 40.45 264 GLU A O 1
ATOM 1220 N N . LYS A 1 125 ? -18.885 63.079 57.867 1.00 40.80 265 LYS A N 1
ATOM 1221 C CA . LYS A 1 125 ? -20.190 63.579 58.272 1.00 42.30 265 LYS A CA 1
ATOM 1222 C C . LYS A 1 125 ? -21.251 62.798 57.464 1.00 40.77 265 LYS A C 1
ATOM 1223 O O . LYS A 1 125 ? -22.287 62.380 57.989 1.00 42.41 265 LYS A O 1
ATOM 1233 N N . PHE A 1 126 ? -20.964 62.565 56.190 1.00 38.38 266 PHE A N 1
ATOM 1234 C CA . PHE A 1 126 ? -21.871 61.815 55.345 1.00 36.04 266 PHE A CA 1
ATOM 1235 C C . PHE A 1 126 ? -21.927 60.358 55.789 1.00 35.80 266 PHE A C 1
ATOM 1236 O O . PHE A 1 126 ? -23.001 59.775 55.905 1.00 39.30 266 PHE A O 1
ATOM 1245 N N . GLU A 1 127 ? -20.762 59.773 56.028 1.00 33.20 267 GLU A N 1
ATOM 1246 C CA . GLU A 1 127 ? -20.651 58.384 56.451 1.00 31.86 267 GLU A CA 1
ATOM 1247 C C . GLU A 1 127 ? -21.170 58.105 57.865 1.00 33.22 267 GLU A C 1
ATOM 1248 O O . GLU A 1 127 ? -21.262 56.943 58.272 1.00 32.74 267 GLU A O 1
ATOM 1255 N N . GLU A 1 128 ? -21.508 59.163 58.604 1.00 34.04 268 GLU A N 1
ATOM 1256 C CA . GLU A 1 128 ? -22.025 59.042 59.966 1.00 33.47 268 GLU A CA 1
ATOM 1257 C C . GLU A 1 128 ? -23.270 58.143 60.005 1.00 31.53 268 GLU A C 1
ATOM 1258 O O . GLU A 1 128 ? -23.414 57.288 60.886 1.00 28.06 268 GLU A O 1
ATOM 1265 N N . ASP A 1 129 ? -24.101 58.276 58.977 1.00 30.29 269 ASP A N 1
ATOM 1266 C CA . ASP A 1 129 ? -25.343 57.530 58.856 1.00 30.39 269 ASP A CA 1
ATOM 1267 C C . ASP A 1 129 ? -25.144 56.039 58.573 1.00 29.33 269 ASP A C 1
ATOM 1268 O O . ASP A 1 129 ? -26.013 55.227 58.874 1.00 28.32 269 ASP A O 1
ATOM 1274 N N . TYR A 1 130 ? -23.994 55.674 58.018 1.00 28.56 270 TYR A N 1
ATOM 1275 C CA . TYR A 1 130 ? -23.714 54.276 57.692 1.00 27.36 270 TYR A CA 1
ATOM 1276 C C . TYR A 1 130 ? -22.778 53.578 58.666 1.00 26.54 270 TYR A C 1
ATOM 1277 O O . TYR A 1 130 ? -22.744 52.342 58.750 1.00 26.03 270 TYR A O 1
ATOM 1288 N N . LYS A 1 131 ? -21.994 54.368 59.384 1.00 27.50 271 LYS A N 1
ATOM 1289 C CA . LYS A 1 131 ? -21.019 53.825 60.320 1.00 29.88 271 LYS A CA 1
ATOM 1290 C C . LYS A 1 131 ? -21.669 53.257 61.590 1.00 27.71 271 LYS A C 1
ATOM 1291 O O . LYS A 1 131 ? -21.034 52.517 62.351 1.00 25.61 271 LYS A O 1
ATOM 1301 N N . PHE A 1 132 ? -22.936 53.602 61.804 1.00 27.02 272 PHE A N 1
ATOM 1302 C CA . PHE A 1 132 ? -23.651 53.165 62.988 1.00 28.50 272 PHE A CA 1
ATOM 1303 C C . PHE A 1 132 ? -25.053 52.705 62.629 1.00 27.28 272 PHE A C 1
ATOM 1304 O O . PHE A 1 132 ? -25.678 53.197 61.687 1.00 27.78 272 PHE A O 1
ATOM 1313 N N . CYS A 1 133 ? -25.551 51.757 63.392 1.00 24.78 273 CYS A N 1
ATOM 1314 C CA . CYS A 1 133 ? -26.885 51.249 63.172 1.00 22.51 273 CYS A CA 1
ATOM 1315 C C . CYS A 1 133 ? -27.504 51.202 64.562 1.00 21.89 273 CYS A C 1
ATOM 1316 O O . CYS A 1 133 ? -26.836 51.537 65.541 1.00 22.64 273 CYS A O 1
ATOM 1320 N N . GLU A 1 134 ? -28.788 50.890 64.647 1.00 20.99 274 GLU A N 1
ATOM 1321 C CA . GLU A 1 134 ? -29.462 50.830 65.936 1.00 22.50 274 GLU A CA 1
ATOM 1322 C C . GLU A 1 134 ? -29.927 49.415 66.071 1.00 21.39 274 GLU A C 1
ATOM 1323 O O . GLU A 1 134 ? -30.821 48.990 65.349 1.00 22.18 274 GLU A O 1
ATOM 1330 N N . LEU A 1 135 ? -29.286 48.679 66.971 1.00 21.90 275 LEU A N 1
ATOM 1331 C CA . LEU A 1 135 ? -29.571 47.271 67.185 1.00 20.84 275 LEU A CA 1
ATOM 1332 C C . LEU A 1 135 ? -30.075 47.105 68.607 1.00 22.73 275 LEU A C 1
ATOM 1333 O O . LEU A 1 135 ? -29.412 47.564 69.559 1.00 20.36 275 LEU A O 1
ATOM 1339 N N . ASP A 1 136 ? -31.235 46.453 68.755 1.00 19.15 276 ASP A N 1
ATOM 1340 C CA . ASP A 1 136 ? -31.848 46.285 70.068 1.00 18.11 276 ASP A CA 1
ATOM 1341 C C . ASP A 1 136 ? -31.872 47.653 70.760 1.00 16.68 276 ASP A C 1
ATOM 1342 O O . ASP A 1 136 ? -31.422 47.792 71.896 1.00 17.18 276 ASP A O 1
ATOM 1348 N N . GLY A 1 137 ? -32.289 48.679 70.035 1.00 15.57 277 GLY A N 1
ATOM 1349 C CA . GLY A 1 137 ? -32.366 50.013 70.607 1.00 17.68 277 GLY A CA 1
ATOM 1350 C C . GLY A 1 137 ? -31.073 50.731 70.963 1.00 21.70 277 GLY A C 1
ATOM 1351 O O . GLY A 1 137 ? -31.111 51.885 71.415 1.00 21.78 277 GLY A O 1
ATOM 1353 N N . ARG A 1 138 ? -29.929 50.081 70.761 1.00 21.66 278 ARG A N 1
ATOM 1354 C CA . ARG A 1 138 ? -28.636 50.697 71.067 1.00 21.88 278 ARG A CA 1
ATOM 1355 C C . ARG A 1 138 ? -27.838 51.011 69.820 1.00 19.78 278 ARG A C 1
ATOM 1356 O O . ARG A 1 138 ? -27.797 50.207 68.898 1.00 19.31 278 ARG A O 1
ATOM 1370 N N . ARG A 1 139 ? -27.205 52.185 69.806 1.00 21.67 279 ARG A N 1
ATOM 1371 C CA . ARG A 1 139 ? -26.368 52.612 68.690 1.00 21.22 279 ARG A CA 1
ATOM 1372 C C . ARG A 1 139 ? -25.171 51.668 68.616 1.00 25.66 279 ARG A C 1
ATOM 1373 O O . ARG A 1 139 ? -24.400 51.576 69.581 1.00 26.32 279 ARG A O 1
ATOM 1387 N N . GLU A 1 140 ? -25.052 50.906 67.527 1.00 21.98 280 GLU A N 1
ATOM 1388 C CA . GLU A 1 140 ? -23.914 50.014 67.379 1.00 17.82 280 GLU A CA 1
ATOM 1389 C C . GLU A 1 140 ? -23.096 50.420 66.160 1.00 23.05 280 GLU A C 1
ATOM 1390 O O . GLU A 1 140 ? -23.598 51.083 65.247 1.00 25.10 280 GLU A O 1
ATOM 1397 N N . GLN A 1 141 ? -21.813 50.084 66.177 1.00 25.48 281 GLN A N 1
ATOM 1398 C CA . GLN A 1 141 ? -20.922 50.449 65.085 1.00 25.52 281 GLN A CA 1
ATOM 1399 C C . GLN A 1 141 ? -20.903 49.393 64.006 1.00 24.62 281 GLN A C 1
ATOM 1400 O O . GLN A 1 141 ? -20.916 48.187 64.275 1.00 22.71 281 GLN A O 1
ATOM 1409 N N . VAL A 1 142 ? -20.787 49.852 62.774 1.00 27.08 282 VAL A N 1
ATOM 1410 C CA . VAL A 1 142 ? -20.765 48.953 61.639 1.00 27.11 282 VAL A CA 1
ATOM 1411 C C . VAL A 1 142 ? -19.435 49.050 60.913 1.00 28.56 282 VAL A C 1
ATOM 1412 O O . VAL A 1 142 ? -18.911 50.144 60.744 1.00 28.84 282 VAL A O 1
ATOM 1417 N N . GLY A 1 143 ? -18.847 47.910 60.575 1.00 29.17 283 GLY A N 1
ATOM 1418 C CA . GLY A 1 143 ? -17.620 47.934 59.793 1.00 36.26 283 GLY A CA 1
ATOM 1419 C C . GLY A 1 143 ? -17.962 47.357 58.418 1.00 38.37 283 GLY A C 1
ATOM 1420 O O . GLY A 1 143 ? -18.654 46.333 58.354 1.00 44.09 283 GLY A O 1
ATOM 1422 N N . ASN A 1 144 ? -17.527 48.001 57.335 1.00 38.66 284 ASN A N 1
ATOM 1423 C CA . ASN A 1 144 ? -17.781 47.536 55.951 1.00 39.61 284 ASN A CA 1
ATOM 1424 C C . ASN A 1 144 ? -19.013 48.123 55.264 1.00 36.01 284 ASN A C 1
ATOM 1425 O O . ASN A 1 144 ? -19.588 47.478 54.397 1.00 40.49 284 ASN A O 1
ATOM 1433 N N . PHE A 1 145 ? -19.376 49.362 55.568 1.00 30.89 285 PHE A N 1
ATOM 1434 C CA . PHE A 1 145 ? -20.573 49.962 54.962 1.00 25.20 285 PHE A CA 1
ATOM 1435 C C . PHE A 1 145 ? -20.368 50.476 53.551 1.00 21.48 285 PHE A C 1
ATOM 1436 O O . PHE A 1 145 ? -21.246 51.081 52.977 1.00 19.86 285 PHE A O 1
ATOM 1445 N N . LYS A 1 146 ? -19.180 50.283 53.016 1.00 24.57 286 LYS A N 1
ATOM 1446 C CA . LYS A 1 146 ? -18.867 50.737 51.670 1.00 25.69 286 LYS A CA 1
ATOM 1447 C C . LYS A 1 146 ? -18.647 49.543 50.733 1.00 25.99 286 LYS A C 1
ATOM 1448 O O . LYS A 1 146 ? -17.987 48.564 51.093 1.00 24.15 286 LYS A O 1
ATOM 1458 N N . VAL A 1 147 ? -19.277 49.578 49.566 1.00 23.41 287 VAL A N 1
ATOM 1459 C CA . VAL A 1 147 ? -19.082 48.486 48.644 1.00 19.88 287 VAL A CA 1
ATOM 1460 C C . VAL A 1 147 ? -17.858 48.846 47.817 1.00 20.74 287 VAL A C 1
ATOM 1461 O O . VAL A 1 147 ? -17.679 49.993 47.392 1.00 18.19 287 VAL A O 1
ATOM 1466 N N . GLU A 1 148 ?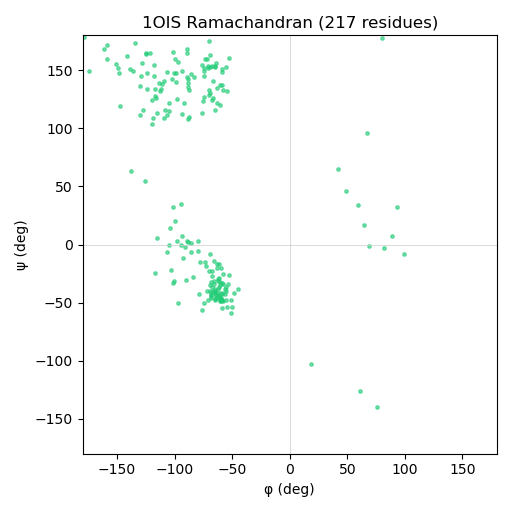 -16.965 47.879 47.677 1.00 22.09 288 GLU A N 1
ATOM 1467 C CA . GLU A 1 148 ? -15.720 48.066 46.924 1.00 23.23 288 GLU A CA 1
ATOM 1468 C C . GLU A 1 148 ? -15.975 48.420 45.468 1.00 18.34 288 GLU A C 1
ATOM 1469 O O . GLU A 1 148 ? -16.857 47.867 44.830 1.00 17.47 288 GLU A O 1
ATOM 1476 N N . PRO A 1 149 ? -15.215 49.376 44.942 1.00 19.80 289 PRO A N 1
ATOM 1477 C CA . PRO A 1 149 ? -15.329 49.835 43.554 1.00 21.77 289 PRO A CA 1
ATOM 1478 C C . PRO A 1 149 ? -14.822 48.785 42.551 1.00 21.32 289 PRO A C 1
ATOM 1479 O O . PRO A 1 149 ? -13.919 47.995 42.858 1.00 18.73 289 PRO A O 1
ATOM 1483 N N . PRO A 1 150 ? -15.373 48.795 41.322 1.00 20.03 290 PRO A N 1
ATOM 1484 C CA . PRO A 1 150 ? -14.910 47.815 40.334 1.00 15.79 290 PRO A CA 1
ATOM 1485 C C . PRO A 1 150 ? -13.428 48.063 40.016 1.00 15.75 290 PRO A C 1
ATOM 1486 O O . PRO A 1 150 ? -12.915 49.173 40.229 1.00 15.27 290 PRO A O 1
ATOM 1490 N N . ASP A 1 151 ? -12.736 47.026 39.547 1.00 15.57 291 ASP A N 1
ATOM 1491 C CA . ASP A 1 151 ? -11.312 47.115 39.179 1.00 16.39 291 ASP A CA 1
ATOM 1492 C C . ASP A 1 151 ? -10.907 45.747 38.661 1.00 15.59 291 ASP A C 1
ATOM 1493 O O . ASP A 1 151 ? -11.743 44.862 38.566 1.00 15.73 291 ASP A O 1
ATOM 1499 N N . LEU A 1 152 ? -9.657 45.611 38.233 1.00 15.57 292 LEU A N 1
ATOM 1500 C CA . LEU A 1 152 ? -9.139 44.323 37.792 1.00 15.84 292 LEU A CA 1
ATOM 1501 C C . LEU A 1 152 ? -8.580 43.599 39.038 1.00 15.54 292 LEU A C 1
ATOM 1502 O O . LEU A 1 152 ? -7.953 44.232 39.923 1.00 14.89 292 LEU A O 1
ATOM 1508 N N . PHE A 1 153 ? -8.910 42.310 39.137 1.00 13.83 293 PHE A N 1
ATOM 1509 C CA . PHE A 1 153 ? -8.441 41.428 40.191 1.00 10.59 293 PHE A CA 1
ATOM 1510 C C . PHE A 1 153 ? -6.947 41.180 39.977 1.00 12.47 293 PHE A C 1
ATOM 1511 O O . PHE A 1 153 ? -6.521 40.815 38.885 1.00 14.38 293 PHE A O 1
ATOM 1520 N N . ARG A 1 154 ? -6.154 41.379 41.018 1.00 12.99 294 ARG A N 1
ATOM 1521 C CA . ARG A 1 154 ? -4.736 41.164 40.943 1.00 15.30 294 ARG A CA 1
ATOM 1522 C C . ARG A 1 154 ? -4.445 39.912 41.779 1.00 18.49 294 ARG A C 1
ATOM 1523 O O . ARG A 1 154 ? -4.629 39.901 43.000 1.00 19.66 294 ARG A O 1
ATOM 1537 N N . GLY A 1 155 ? -4.106 38.822 41.104 1.00 17.32 295 GLY A N 1
ATOM 1538 C CA . GLY A 1 155 ? -3.842 37.595 41.813 1.00 20.03 295 GLY A CA 1
ATOM 1539 C C . GLY A 1 155 ? -2.359 37.430 42.021 1.00 24.86 295 GLY A C 1
ATOM 1540 O O . GLY A 1 155 ? -1.541 37.987 41.275 1.00 26.82 295 GLY A O 1
ATOM 1542 N N . ARG A 1 156 ? -1.976 36.650 43.012 1.00 22.49 296 ARG A N 1
ATOM 1543 C CA . ARG A 1 156 ? -0.560 36.516 43.206 1.00 23.58 296 ARG A CA 1
ATOM 1544 C C . ARG A 1 156 ? -0.007 35.306 42.484 1.00 24.81 296 ARG A C 1
ATOM 1545 O O . ARG A 1 156 ? -0.749 34.361 42.190 1.00 22.98 296 ARG A O 1
ATOM 1559 N N . GLY A 1 157 ? 1.255 35.430 42.063 1.00 25.50 297 GLY A N 1
ATOM 1560 C CA . GLY A 1 157 ? 1.954 34.374 41.348 1.00 21.81 297 GLY A CA 1
ATOM 1561 C C . GLY A 1 157 ? 1.334 33.972 40.028 1.00 19.77 297 GLY A C 1
ATOM 1562 O O . GLY A 1 157 ? 1.126 34.791 39.137 1.00 24.39 297 GLY A O 1
ATOM 1564 N N . ALA A 1 158 ? 1.080 32.682 39.895 1.00 18.05 298 ALA A N 1
ATOM 1565 C CA . ALA A 1 158 ? 0.473 32.123 38.709 1.00 18.19 298 ALA A CA 1
ATOM 1566 C C . ALA A 1 158 ? -1.051 32.019 38.885 1.00 16.94 298 ALA A C 1
ATOM 1567 O O . ALA A 1 158 ? -1.661 31.076 38.398 1.00 15.31 298 ALA A O 1
ATOM 1570 N N . HIS A 1 159 ? -1.670 32.965 39.589 1.00 17.47 299 HIS A N 1
ATOM 1571 C CA . HIS A 1 159 ? -3.113 32.889 39.754 1.00 17.98 299 HIS A CA 1
ATOM 1572 C C . HIS A 1 159 ? -3.741 32.945 38.370 1.00 16.91 299 HIS A C 1
ATOM 1573 O O . HIS A 1 159 ? -3.595 33.947 37.666 1.00 15.05 299 HIS A O 1
ATOM 1583 N N . PRO A 1 160 ? -4.495 31.895 37.985 1.00 14.98 300 PRO A N 1
ATOM 1584 C CA . PRO A 1 160 ? -5.122 31.873 36.666 1.00 15.96 300 PRO A CA 1
ATOM 1585 C C . PRO A 1 160 ? -6.210 32.918 36.388 1.00 16.63 300 PRO A C 1
ATOM 1586 O O . PRO A 1 160 ? -6.564 33.140 35.238 1.00 17.23 300 PRO A O 1
ATOM 1590 N N . LYS A 1 161 ? -6.717 33.587 37.413 1.00 12.55 301 LYS A N 1
ATOM 1591 C CA . LYS A 1 161 ? -7.772 34.556 37.189 1.00 14.46 301 LYS A CA 1
ATOM 1592 C C . LYS A 1 161 ? -7.271 35.980 37.273 1.00 14.63 301 LYS A C 1
ATOM 1593 O O . LYS A 1 161 ? -8.053 36.928 37.164 1.00 13.68 301 LYS A O 1
ATOM 1603 N N . THR A 1 162 ? -5.987 36.140 37.532 1.00 13.74 302 THR A N 1
ATOM 1604 C CA . THR A 1 162 ? -5.430 37.482 37.625 1.00 16.09 302 THR A CA 1
ATOM 1605 C C . THR A 1 162 ? -5.748 38.297 36.347 1.00 16.40 302 THR A C 1
ATOM 1606 O O . THR A 1 162 ? -5.634 37.804 35.216 1.00 15.84 302 THR A O 1
ATOM 1612 N N . GLY A 1 163 ? -6.223 39.516 36.542 1.00 15.66 303 GLY A N 1
ATOM 1613 C CA . GLY A 1 163 ? -6.559 40.361 35.405 1.00 17.32 303 GLY A CA 1
ATOM 1614 C C . GLY A 1 163 ? -8.043 40.357 35.110 1.00 17.18 303 GLY A C 1
ATOM 1615 O O . GLY A 1 163 ? -8.527 41.114 34.259 1.00 16.80 303 GLY A O 1
ATOM 1617 N N . LYS A 1 164 ? -8.785 39.486 35.784 1.00 16.71 304 LYS A N 1
ATOM 1618 C CA . LYS A 1 164 ? -10.213 39.466 35.540 1.00 18.73 304 LYS A CA 1
ATOM 1619 C C . LYS A 1 164 ? -10.894 40.666 36.187 1.00 17.00 304 LYS A C 1
ATOM 1620 O O . LYS A 1 164 ? -10.432 41.175 37.200 1.00 14.66 304 LYS A O 1
ATOM 1630 N N . LEU A 1 165 ? -11.928 41.182 35.533 1.00 15.60 305 LEU A N 1
ATOM 1631 C CA . LEU A 1 165 ? -12.665 42.325 36.043 1.00 14.49 305 LEU A CA 1
ATOM 1632 C C . LEU A 1 165 ? -13.612 42.031 37.216 1.00 15.65 305 LEU A C 1
ATOM 1633 O O . LEU A 1 165 ? -14.463 41.149 37.123 1.00 16.71 305 LEU A O 1
ATOM 1639 N N . LYS A 1 166 ? -13.432 42.727 38.326 1.00 15.74 306 LYS A N 1
ATOM 1640 C CA . LYS A 1 166 ? -14.335 42.622 39.489 1.00 18.80 306 LYS A CA 1
ATOM 1641 C C . LYS A 1 166 ? -15.410 43.675 39.136 1.00 20.10 306 LYS A C 1
ATOM 1642 O O . LYS A 1 166 ? -15.137 44.884 39.035 1.00 16.85 306 LYS A O 1
ATOM 1652 N N . ARG A 1 167 ? -16.604 43.203 38.814 1.00 21.31 307 ARG A N 1
ATOM 1653 C CA . ARG A 1 167 ? -17.676 44.097 38.385 1.00 18.48 307 ARG A CA 1
ATOM 1654 C C . ARG A 1 167 ? -18.264 44.978 39.458 1.00 18.35 307 ARG A C 1
ATOM 1655 O O . ARG A 1 167 ? -18.206 44.680 40.644 1.00 13.58 307 ARG A O 1
ATOM 1669 N N . ARG A 1 168 ? -18.798 46.107 39.018 1.00 18.47 308 ARG A N 1
ATOM 1670 C CA . ARG A 1 168 ? -19.418 47.054 39.924 1.00 20.71 308 ARG A CA 1
ATOM 1671 C C . ARG A 1 168 ? -20.617 46.334 40.542 1.00 19.89 308 ARG A C 1
ATOM 1672 O O . ARG A 1 168 ? -21.406 45.705 39.826 1.00 19.02 308 ARG A O 1
ATOM 1686 N N . VAL A 1 169 ? -20.761 46.465 41.856 1.00 19.33 309 VAL A N 1
ATOM 1687 C CA . VAL A 1 169 ? -21.875 45.872 42.591 1.00 19.01 309 VAL A CA 1
ATOM 1688 C C . VAL A 1 169 ? -22.990 46.927 42.653 1.00 20.45 309 VAL A C 1
ATOM 1689 O O . VAL A 1 169 ? -22.757 48.058 43.075 1.00 20.13 309 VAL A O 1
ATOM 1694 N N . ASN A 1 170 ? -24.159 46.581 42.131 1.00 24.20 310 ASN A N 1
ATOM 1695 C CA . ASN A 1 170 ? -25.320 47.478 42.126 1.00 25.85 310 ASN A CA 1
ATOM 1696 C C . ASN A 1 170 ? -26.304 47.070 43.243 1.00 22.87 310 ASN A C 1
ATOM 1697 O O . ASN A 1 170 ? -26.192 45.977 43.799 1.00 19.80 310 ASN A O 1
ATOM 1705 N N . PRO A 1 171 ? -27.276 47.946 43.581 1.00 23.71 311 PRO A N 1
ATOM 1706 C CA . PRO A 1 171 ? -28.297 47.709 44.629 1.00 21.39 311 PRO A CA 1
ATOM 1707 C C . PRO A 1 171 ? -29.041 46.396 44.412 1.00 19.68 311 PRO A C 1
ATOM 1708 O O . PRO A 1 171 ? -29.372 45.668 45.354 1.00 19.66 311 PRO A O 1
ATOM 1712 N N . GLU A 1 172 ? -29.217 46.079 43.138 1.00 19.92 312 GLU A N 1
ATOM 1713 C CA . GLU A 1 172 ? -29.889 44.882 42.681 1.00 19.32 312 GLU A CA 1
ATOM 1714 C C . GLU A 1 172 ? -29.198 43.588 43.077 1.00 22.01 312 GLU A C 1
ATOM 1715 O O . GLU A 1 172 ? -29.824 42.521 43.111 1.00 21.46 312 GLU A O 1
ATOM 1722 N N . ASP A 1 173 ? -27.913 43.674 43.410 1.00 21.55 313 ASP A N 1
ATOM 1723 C CA . ASP A 1 173 ? -27.141 42.500 43.802 1.00 19.41 313 ASP A CA 1
ATOM 1724 C C . ASP A 1 173 ? -27.147 42.306 45.316 1.00 17.56 313 ASP A C 1
ATOM 1725 O O . ASP A 1 173 ? -26.795 41.258 45.821 1.00 16.12 313 ASP A O 1
ATOM 1731 N N . ILE A 1 174 ? -27.620 43.300 46.037 1.00 18.42 314 ILE A N 1
ATOM 1732 C CA . ILE A 1 174 ? -27.538 43.252 47.481 1.00 19.20 314 ILE A CA 1
ATOM 1733 C C . ILE A 1 174 ? -28.789 42.848 48.243 1.00 22.98 314 ILE A C 1
ATOM 1734 O O . ILE A 1 174 ? -29.937 43.080 47.810 1.00 20.00 314 ILE A O 1
ATOM 1740 N N . VAL A 1 175 ? -28.555 42.191 49.367 1.00 22.20 315 VAL A N 1
ATOM 1741 C CA . VAL A 1 175 ? -29.641 41.819 50.239 1.00 23.92 315 VAL A CA 1
ATOM 1742 C C . VAL A 1 175 ? -29.399 42.590 51.525 1.00 23.13 315 VAL A C 1
ATOM 1743 O O . VAL A 1 175 ? -28.291 42.551 52.059 1.00 19.79 315 VAL A O 1
ATOM 1748 N N . LEU A 1 176 ? -30.411 43.343 51.963 1.00 22.89 316 LEU A N 1
ATOM 1749 C CA . LEU A 1 176 ? -30.362 44.097 53.222 1.00 21.17 316 LEU A CA 1
ATOM 1750 C C . LEU A 1 176 ? -31.101 43.255 54.228 1.00 22.37 316 LEU A C 1
ATOM 1751 O O . LEU A 1 176 ? -32.118 42.639 53.906 1.00 24.59 316 LEU A O 1
ATOM 1757 N N . ASN A 1 177 ? -30.583 43.193 55.441 1.00 21.77 317 ASN A N 1
ATOM 1758 C CA . ASN A 1 177 ? -31.231 42.423 56.474 1.00 21.84 317 ASN A CA 1
ATOM 1759 C C . ASN A 1 177 ? -31.566 43.408 57.583 1.00 20.58 317 ASN A C 1
ATOM 1760 O O . ASN A 1 177 ? -30.680 44.119 58.053 1.00 20.03 317 ASN A O 1
ATOM 1768 N N . LEU A 1 178 ? -32.835 43.489 57.974 1.00 21.02 318 LEU A N 1
ATOM 1769 C CA . LEU A 1 178 ? -33.243 44.403 59.046 1.00 23.45 318 LEU A CA 1
ATOM 1770 C C . LEU A 1 178 ? -34.552 43.972 59.662 1.00 24.56 318 LEU A C 1
ATOM 1771 O O . LEU A 1 178 ? -35.141 42.995 59.213 1.00 27.38 318 LEU A O 1
ATOM 1777 N N . SER A 1 179 ? -34.945 44.625 60.753 1.00 24.30 319 SER A N 1
ATOM 1778 C CA . SER A 1 179 ? -36.231 44.337 61.410 1.00 24.93 319 SER A CA 1
ATOM 1779 C C . SER A 1 179 ? -37.366 44.566 60.404 1.00 23.81 319 SER A C 1
ATOM 1780 O O . SER A 1 179 ? -37.299 45.464 59.556 1.00 22.26 319 SER A O 1
ATOM 1785 N N . LYS A 1 180 ? -38.440 43.804 60.542 1.00 29.27 320 LYS A N 1
ATOM 1786 C CA . LYS A 1 180 ? -39.586 43.948 59.639 1.00 32.74 320 LYS A CA 1
ATOM 1787 C C . LYS A 1 180 ? -40.142 45.361 59.657 1.00 31.60 320 LYS A C 1
ATOM 1788 O O . LYS A 1 180 ? -40.302 45.977 58.620 1.00 34.45 320 LYS A O 1
ATOM 1798 N N . ASP A 1 181 ? -40.358 45.904 60.843 1.00 32.38 321 ASP A N 1
ATOM 1799 C CA . ASP A 1 181 ? -40.905 47.243 60.961 1.00 33.80 321 ASP A CA 1
ATOM 1800 C C . ASP A 1 181 ? -39.945 48.359 60.590 1.00 34.59 321 ASP A C 1
ATOM 1801 O O . ASP A 1 181 ? -40.371 49.467 60.267 1.00 39.29 321 ASP A O 1
ATOM 1807 N N . ALA A 1 182 ? -38.657 48.046 60.579 1.00 31.75 322 ALA A N 1
ATOM 1808 C CA . ALA A 1 182 ? -37.626 49.025 60.293 1.00 28.89 322 ALA A CA 1
ATOM 1809 C C . ALA A 1 182 ? -37.765 49.682 58.934 1.00 28.95 322 ALA A C 1
ATOM 1810 O O . ALA A 1 182 ? -38.033 49.022 57.932 1.00 32.29 322 ALA A O 1
ATOM 1813 N N . PRO A 1 183 ? -37.568 51.001 58.874 1.00 29.07 323 PRO A N 1
ATOM 1814 C CA . PRO A 1 183 ? -37.671 51.728 57.614 1.00 27.94 323 PRO A CA 1
ATOM 1815 C C . PRO A 1 183 ? -36.564 51.341 56.649 1.00 28.47 323 PRO A C 1
ATOM 1816 O O . PRO A 1 183 ? -35.383 51.452 56.982 1.00 28.01 323 PRO A O 1
ATOM 1820 N N . VAL A 1 184 ? -36.948 50.937 55.441 1.00 27.20 324 VAL A N 1
ATOM 1821 C CA . VAL A 1 184 ? -35.984 50.538 54.425 1.00 26.07 324 VAL A CA 1
ATOM 1822 C C . VAL A 1 184 ? -35.252 51.735 53.814 1.00 26.31 324 VAL A C 1
ATOM 1823 O O . VAL A 1 184 ? -35.875 52.709 53.375 1.00 28.32 324 VAL A O 1
ATOM 1828 N N . PRO A 1 185 ? -33.907 51.701 53.820 1.00 23.62 325 PRO A N 1
ATOM 1829 C CA . PRO A 1 185 ? -33.142 52.798 53.253 1.00 23.70 325 PRO A CA 1
ATOM 1830 C C . PRO A 1 185 ? -33.344 52.784 51.757 1.00 24.74 325 PRO A C 1
ATOM 1831 O O . PRO A 1 185 ? -33.217 51.744 51.123 1.00 24.85 325 PRO A O 1
ATOM 1835 N N . PRO A 1 186 ? -33.686 53.935 51.178 1.00 26.23 326 PRO A N 1
ATOM 1836 C CA . PRO A 1 186 ? -33.907 54.018 49.730 1.00 28.29 326 PRO A CA 1
ATOM 1837 C C . PRO A 1 186 ? -32.678 53.593 48.936 1.00 29.64 326 PRO A C 1
ATOM 1838 O O . PRO A 1 186 ? -31.555 53.974 49.266 1.00 28.82 326 PRO A O 1
ATOM 1842 N N . ALA A 1 187 ? -32.884 52.741 47.937 1.00 32.18 327 ALA A N 1
ATOM 1843 C CA . ALA A 1 187 ? -31.781 52.325 47.075 1.00 31.13 327 ALA A CA 1
ATOM 1844 C C . ALA A 1 187 ? -31.457 53.590 46.300 1.00 33.46 327 ALA A C 1
ATOM 1845 O O . ALA A 1 187 ? -32.235 54.552 46.304 1.00 34.09 327 ALA A O 1
ATOM 1848 N N . PRO A 1 188 ? -30.279 53.649 45.683 1.00 36.43 328 PRO A N 1
ATOM 1849 C CA . PRO A 1 188 ? -30.014 54.886 44.953 1.00 41.02 328 PRO A CA 1
ATOM 1850 C C . PRO A 1 188 ? -30.830 55.148 43.677 1.00 44.15 328 PRO A C 1
ATOM 1851 O O . PRO A 1 188 ? -31.683 54.345 43.244 1.00 38.93 328 PRO A O 1
ATOM 1855 N N . GLU A 1 189 ? -30.584 56.344 43.153 1.00 48.00 329 GLU A N 1
ATOM 1856 C CA . GLU A 1 189 ? -31.169 56.862 41.925 1.00 50.79 329 GLU A CA 1
ATOM 1857 C C . GLU A 1 189 ? -32.424 56.153 41.459 1.00 49.05 329 GLU A C 1
ATOM 1858 O O . GLU A 1 189 ? -33.501 56.381 42.003 1.00 51.36 329 GLU A O 1
ATOM 1865 N N . GLY A 1 190 ? -32.273 55.296 40.455 1.00 47.38 330 GLY A N 1
ATOM 1866 C CA . GLY A 1 190 ? -33.401 54.562 39.926 1.00 44.69 330 GLY A CA 1
ATOM 1867 C C . GLY A 1 190 ? -33.076 53.091 39.953 1.00 43.72 330 GLY A C 1
ATOM 1868 O O . GLY A 1 190 ? -33.068 52.429 38.926 1.00 44.82 330 GLY A O 1
ATOM 1870 N N . HIS A 1 191 ? -32.701 52.607 41.129 1.00 43.20 331 HIS A N 1
ATOM 1871 C CA . HIS A 1 191 ? -32.375 51.203 41.328 1.00 40.18 331 HIS A CA 1
ATOM 1872 C C . HIS A 1 191 ? -33.266 50.728 42.458 1.00 39.72 331 HIS A C 1
ATOM 1873 O O . HIS A 1 191 ? -33.771 51.539 43.236 1.00 39.27 331 HIS A O 1
ATOM 1883 N N . LYS A 1 192 ? -33.370 49.412 42.598 1.00 37.68 332 LYS A N 1
ATOM 1884 C CA . LYS A 1 192 ? -34.141 48.796 43.658 1.00 37.81 332 LYS A CA 1
ATOM 1885 C C . LYS A 1 192 ? -33.167 47.813 44.299 1.00 36.49 332 LYS A C 1
ATOM 1886 O O . LYS A 1 192 ? -32.183 47.425 43.667 1.00 36.97 332 LYS A O 1
ATOM 1896 N N . TRP A 1 193 ? -33.394 47.456 45.557 1.00 32.74 333 TRP A N 1
ATOM 1897 C CA . TRP A 1 193 ? -32.521 46.499 46.239 1.00 31.27 333 TRP A CA 1
ATOM 1898 C C . TRP A 1 193 ? -32.802 45.107 45.709 1.00 29.13 333 TRP A C 1
ATOM 1899 O O . TRP A 1 193 ? -33.910 44.829 45.260 1.00 31.17 333 TRP A O 1
ATOM 1912 N N . GLY A 1 194 ? -31.797 44.240 45.756 1.00 28.84 334 GLY A N 1
ATOM 1913 C CA . GLY A 1 194 ? -31.958 42.865 45.311 1.00 28.25 334 GLY A CA 1
ATOM 1914 C C . GLY A 1 194 ? -32.918 42.116 46.208 1.00 30.50 334 GLY A C 1
ATOM 1915 O O . GLY A 1 194 ? -33.623 41.218 45.765 1.00 34.13 334 GLY A O 1
ATOM 1917 N N . GLU A 1 195 ? -32.964 42.476 47.486 1.00 32.40 335 GLU A N 1
ATOM 1918 C CA . GLU A 1 195 ? -33.877 41.832 48.421 1.00 26.40 335 GLU A CA 1
ATOM 1919 C C . GLU A 1 195 ? -33.815 42.538 49.760 1.00 26.92 335 GLU A C 1
ATOM 1920 O O . GLU A 1 195 ? -32.797 43.150 50.103 1.00 22.67 335 GLU A O 1
ATOM 1927 N N . ILE A 1 196 ? -34.944 42.529 50.468 1.00 30.24 336 ILE A N 1
ATOM 1928 C CA . ILE A 1 196 ? -35.047 43.105 51.809 1.00 30.71 336 ILE A CA 1
ATOM 1929 C C . ILE A 1 196 ? -35.434 41.939 52.682 1.00 30.42 336 ILE A C 1
ATOM 1930 O O . ILE A 1 196 ? -36.574 41.494 52.626 1.00 30.90 336 ILE A O 1
ATOM 1936 N N . ARG A 1 197 ? -34.471 41.420 53.437 1.00 28.64 337 ARG A N 1
ATOM 1937 C CA . ARG A 1 197 ? -34.672 40.273 54.311 1.00 29.74 337 ARG A CA 1
ATOM 1938 C C . ARG A 1 197 ? -34.878 40.691 55.792 1.00 32.81 337 ARG A C 1
ATOM 1939 O O . ARG A 1 197 ? -34.551 41.819 56.207 1.00 28.91 337 ARG A O 1
ATOM 1953 N N . HIS A 1 198 ? -35.474 39.792 56.568 1.00 32.78 338 HIS A N 1
ATOM 1954 C CA . HIS A 1 198 ? -35.740 40.049 57.971 1.00 33.86 338 HIS A CA 1
ATOM 1955 C C . HIS A 1 198 ? -35.407 38.779 58.747 1.00 36.78 338 HIS A C 1
ATOM 1956 O O . HIS A 1 198 ? -36.300 38.161 59.319 1.00 40.65 338 HIS A O 1
ATOM 1966 N N . ASP A 1 199 ? -34.134 38.375 58.728 1.00 36.62 339 ASP A N 1
ATOM 1967 C CA . ASP A 1 199 ? -33.667 37.173 59.429 1.00 36.50 339 ASP A CA 1
ATOM 1968 C C . ASP A 1 199 ? -32.850 37.505 60.699 1.00 35.52 339 ASP A C 1
ATOM 1969 O O . ASP A 1 199 ? -31.725 37.979 60.625 1.00 33.34 339 ASP A O 1
ATOM 1975 N N . ASN A 1 200 ? -33.417 37.194 61.860 1.00 36.07 340 ASN A N 1
ATOM 1976 C CA . ASN A 1 200 ? -32.784 37.469 63.146 1.00 35.85 340 ASN A CA 1
ATOM 1977 C C . ASN A 1 200 ? -31.712 36.485 63.588 1.00 34.52 340 ASN A C 1
ATOM 1978 O O . ASN A 1 200 ? -31.089 36.690 64.629 1.00 33.48 340 ASN A O 1
ATOM 1986 N N . THR A 1 201 ? -31.520 35.408 62.834 1.00 33.58 341 THR A N 1
ATOM 1987 C CA . THR A 1 201 ? -30.507 34.411 63.173 1.00 34.85 341 THR A CA 1
ATOM 1988 C C . THR A 1 201 ? -29.103 34.753 62.640 1.00 35.03 341 THR A C 1
ATOM 1989 O O . THR A 1 201 ? -28.123 34.053 62.923 1.00 36.70 341 THR A O 1
ATOM 1995 N N . VAL A 1 202 ? -29.000 35.813 61.852 1.00 32.71 342 VAL A N 1
ATOM 1996 C CA . VAL A 1 202 ? -27.702 36.219 61.340 1.00 32.47 342 VAL A CA 1
ATOM 1997 C C . VAL A 1 202 ? -27.458 37.661 61.727 1.00 32.40 342 VAL A C 1
ATOM 1998 O O . VAL A 1 202 ? -28.399 38.463 61.820 1.00 31.14 342 VAL A O 1
ATOM 2003 N N . GLN A 1 203 ? -26.192 37.984 61.951 1.00 31.15 343 GLN A N 1
ATOM 2004 C CA . GLN A 1 203 ? -25.805 39.321 62.347 1.00 33.57 343 GLN A CA 1
ATOM 2005 C C . GLN A 1 203 ? -25.384 40.251 61.209 1.00 32.28 343 GLN A C 1
ATOM 2006 O O . GLN A 1 203 ? -25.019 41.398 61.480 1.00 33.83 343 GLN A O 1
ATOM 2015 N N . TRP A 1 204 ? -25.387 39.785 59.957 1.00 28.04 344 TRP A N 1
ATOM 2016 C CA . TRP A 1 204 ? -24.998 40.684 58.870 1.00 22.84 344 TRP A CA 1
ATOM 2017 C C . TRP A 1 204 ? -26.105 41.655 58.534 1.00 19.94 344 TRP A C 1
ATOM 2018 O O . TRP A 1 204 ? -27.289 41.365 58.732 1.00 23.06 344 TRP A O 1
ATOM 2031 N N . LEU A 1 205 ? -25.716 42.797 57.991 1.00 17.50 345 LEU A N 1
ATOM 2032 C CA . LEU A 1 205 ? -26.660 43.839 57.657 1.00 16.81 345 LEU A CA 1
ATOM 2033 C C . LEU A 1 205 ? -27.001 43.874 56.183 1.00 17.71 345 LEU A C 1
ATOM 2034 O O . LEU A 1 205 ? -28.107 44.275 55.796 1.00 17.72 345 LEU A O 1
ATOM 2040 N N . ALA A 1 206 ? -26.030 43.485 55.367 1.00 17.34 346 ALA A N 1
ATOM 2041 C CA . ALA A 1 206 ? -26.173 43.425 53.931 1.00 14.20 346 ALA A CA 1
ATOM 2042 C C . ALA A 1 206 ? -25.267 42.294 53.460 1.00 17.28 346 ALA A C 1
ATOM 2043 O O . ALA A 1 206 ? -24.242 41.993 54.083 1.00 19.00 346 ALA A O 1
ATOM 2046 N N . MET A 1 207 ? -25.636 41.676 52.354 1.00 16.53 347 MET A N 1
ATOM 2047 C CA . MET A 1 207 ? -24.851 40.593 51.781 1.00 20.26 347 MET A CA 1
ATOM 2048 C C . MET A 1 207 ? -24.967 40.562 50.244 1.00 17.83 347 MET A C 1
ATOM 2049 O O . MET A 1 207 ? -25.993 40.939 49.661 1.00 15.15 347 MET A O 1
ATOM 2055 N N . TRP A 1 208 ? -23.887 40.148 49.592 1.00 18.02 348 TRP A N 1
ATOM 2056 C CA . TRP A 1 208 ? -23.864 40.024 48.135 1.00 20.09 348 TRP A CA 1
ATOM 2057 C C . TRP A 1 208 ? -22.706 39.106 47.752 1.00 20.54 348 TRP A C 1
ATOM 2058 O O . TRP A 1 208 ? -21.879 38.764 48.607 1.00 20.14 348 TRP A O 1
ATOM 2071 N N . ARG A 1 209 ? -22.667 38.674 46.492 1.00 21.57 349 ARG A N 1
ATOM 2072 C CA . ARG A 1 209 ? -21.587 37.807 46.014 1.00 22.43 349 ARG A CA 1
ATOM 2073 C C . ARG A 1 209 ? -20.656 38.602 45.119 1.00 21.26 349 ARG A C 1
ATOM 2074 O O . ARG A 1 209 ? -21.075 39.574 44.508 1.00 20.57 349 ARG A O 1
ATOM 2088 N N . GLU A 1 210 ? -19.374 38.252 45.125 1.00 22.26 350 GLU A N 1
ATOM 2089 C CA . GLU A 1 210 ? -18.389 38.933 44.279 1.00 19.02 350 GLU A CA 1
ATOM 2090 C C . GLU A 1 210 ? -18.226 38.013 43.079 1.00 22.04 350 GLU A C 1
ATOM 2091 O O . GLU A 1 210 ? -18.325 36.781 43.218 1.00 18.76 350 GLU A O 1
ATOM 2098 N N . ASN A 1 211 ? -17.960 38.592 41.911 1.00 21.26 351 ASN A N 1
ATOM 2099 C CA . ASN A 1 211 ? -17.900 37.809 40.699 1.00 28.64 351 ASN A CA 1
ATOM 2100 C C . ASN A 1 211 ? -16.672 36.964 40.360 1.00 30.69 351 ASN A C 1
ATOM 2101 O O . ASN A 1 211 ? -16.749 36.083 39.497 1.00 33.98 351 ASN A O 1
ATOM 2109 N N . ILE A 1 212 ? -15.554 37.195 41.031 1.00 27.33 352 ILE A N 1
ATOM 2110 C CA . ILE A 1 212 ? -14.369 36.408 40.715 1.00 24.73 352 ILE A CA 1
ATOM 2111 C C . ILE A 1 212 ? -14.437 34.982 41.242 1.00 24.43 352 ILE A C 1
ATOM 2112 O O . ILE A 1 212 ? -14.172 34.019 40.508 1.00 20.66 352 ILE A O 1
ATOM 2118 N N . PHE A 1 213 ? -14.758 34.845 42.531 1.00 22.69 353 PHE A N 1
ATOM 2119 C CA . PHE A 1 213 ? -14.804 33.527 43.168 1.00 20.33 353 PHE A CA 1
ATOM 2120 C C . PHE A 1 213 ? -16.163 33.057 43.664 1.00 19.57 353 PHE A C 1
ATOM 2121 O O . PHE A 1 213 ? -16.257 32.024 44.322 1.00 19.35 353 PHE A O 1
ATOM 2130 N N . ASN A 1 214 ? -17.206 33.822 43.378 1.00 20.59 354 ASN A N 1
ATOM 2131 C CA . ASN A 1 214 ? -18.542 33.446 43.829 1.00 25.45 354 ASN A CA 1
ATOM 2132 C C . ASN A 1 214 ? -18.704 33.442 45.335 1.00 22.30 354 ASN A C 1
ATOM 2133 O O . ASN A 1 214 ? -19.664 32.844 45.834 1.00 20.94 354 ASN A O 1
ATOM 2141 N N . SER A 1 215 ? -17.790 34.075 46.070 1.00 19.48 355 SER A N 1
ATOM 2142 C CA . SER A 1 215 ? -17.921 34.096 47.530 1.00 17.84 355 SER A CA 1
ATOM 2143 C C . SER A 1 215 ? -18.751 35.289 48.007 1.00 21.28 355 SER A C 1
ATOM 2144 O O . SER A 1 215 ? -18.946 36.260 47.267 1.00 22.23 355 SER A O 1
ATOM 2149 N N . PHE A 1 216 ? -19.200 35.239 49.255 1.00 21.27 356 PHE A N 1
ATOM 2150 C CA . PHE A 1 216 ? -20.018 36.296 49.835 1.00 19.69 356 PHE A CA 1
ATOM 2151 C C . PHE A 1 216 ? -19.272 37.491 50.447 1.00 19.65 356 PHE A C 1
ATOM 2152 O O . PHE A 1 216 ? -18.211 37.335 51.054 1.00 19.22 356 PHE A O 1
ATOM 2161 N N . LYS A 1 217 ? -19.886 38.666 50.344 1.00 18.27 357 LYS A N 1
ATOM 2162 C CA . LYS A 1 217 ? -19.376 39.891 50.930 1.00 19.43 357 LYS A CA 1
ATOM 2163 C C . LYS A 1 217 ? -20.465 40.283 51.927 1.00 18.03 357 LYS A C 1
ATOM 2164 O O . LYS A 1 217 ? -21.643 40.037 51.683 1.00 15.15 357 LYS A O 1
ATOM 2174 N N . TYR A 1 218 ? -20.078 40.855 53.059 1.00 17.34 358 TYR A N 1
ATOM 2175 C CA . TYR A 1 218 ? -21.051 41.218 54.088 1.00 20.07 358 TYR A CA 1
ATOM 2176 C C . TYR A 1 218 ? -20.789 42.562 54.729 1.00 22.19 358 TYR A C 1
ATOM 2177 O O . TYR A 1 218 ? -19.640 43.014 54.822 1.00 22.54 358 TYR A O 1
ATOM 2188 N N . VAL A 1 219 ? -21.856 43.211 55.175 1.00 22.61 359 VAL A N 1
ATOM 2189 C CA . VAL A 1 219 ? -21.688 44.441 55.938 1.00 23.03 359 VAL A CA 1
ATOM 2190 C C . VAL A 1 219 ? -21.998 43.902 57.346 1.00 24.19 359 VAL A C 1
ATOM 2191 O O . VAL A 1 219 ? -23.078 43.342 57.612 1.00 19.70 359 VAL A O 1
ATOM 2196 N N . ARG A 1 220 ? -20.982 43.933 58.199 1.00 25.73 360 ARG A N 1
ATOM 2197 C CA . ARG A 1 220 ? -21.129 43.406 59.533 1.00 26.30 360 ARG A CA 1
ATOM 2198 C C . ARG A 1 220 ? -20.765 44.433 60.586 1.00 24.18 360 ARG A C 1
ATOM 2199 O O . ARG A 1 220 ? -20.145 45.463 60.293 1.00 20.22 360 ARG A O 1
ATOM 2213 N N . LEU A 1 221 ? -21.187 44.154 61.811 1.00 24.32 361 LEU A N 1
ATOM 2214 C CA . LEU A 1 221 ? -20.945 45.055 62.931 1.00 24.85 361 LEU A CA 1
ATOM 2215 C C . LEU A 1 221 ? -19.500 44.976 63.369 1.00 26.17 361 LEU A C 1
ATOM 2216 O O . LEU A 1 221 ? -18.848 43.936 63.220 1.00 24.63 361 LEU A O 1
ATOM 2222 N N . ALA A 1 222 ? -19.007 46.103 63.877 1.00 26.64 362 ALA A N 1
ATOM 2223 C CA . ALA A 1 222 ? -17.645 46.215 64.382 1.00 29.08 362 ALA A CA 1
ATOM 2224 C C . ALA A 1 222 ? -17.497 45.190 65.493 1.00 27.22 362 ALA A C 1
ATOM 2225 O O . ALA A 1 222 ? -18.476 44.867 66.144 1.00 27.77 362 ALA A O 1
ATOM 2228 N N . ALA A 1 223 ? -16.298 44.668 65.714 1.00 30.83 363 ALA A N 1
ATOM 2229 C CA . ALA A 1 223 ? -16.123 43.673 66.782 1.00 35.47 363 ALA A CA 1
ATOM 2230 C C . ALA A 1 223 ? -16.672 44.186 68.125 1.00 37.17 363 ALA A C 1
ATOM 2231 O O . ALA A 1 223 ? -16.431 45.381 68.441 1.00 38.91 363 ALA A O 1
#

Secondary structure (P-SEA, 3-state):
ccccccbbbbbbbbbccccccccccbbbbcccccccccaaaaaaaaaaaaaccccccccaaaaaaaaaaaaaaaaaaccccccccccccccccaaaaaaaaaaaaaaaccccaaaaaaaaaaaaccccbbbcccccccccccccccbbbbbbccccccccccccccccccbbbbccccccccccccccccccccccccccccbbbbbccccbbbbbcccc

Radius of gyration: 20.62 Å; Cα contacts (8 Å, |Δi|>4): 365; chains: 1; bounding box: 45×42×57 Å

Foldseek 3Di:
DPQQFDFWAAQFADADDDQDDDPPVFAKAFQRHGWAADRQLRVLLLLLLLCCVPPLNVPVLLLVQSVVQSVVSCVVRPHTDVPDDDDDSVRIHSPSSNVVVVVVVVVCVPAVPVVVVVVVVVVCVRHQWIQTNNRTFGWDPRYDDAKHFAADPDPPNNGNHIWDRDAQLQKEFEGAPPHDHNQGDDPDHHVYYHHDRVDAFGMKGAIPPPRDMDTTGTDD

GO terms:
  GO:0005634 nucleus (C, IDA)
  GO:0003917 DNA topoisomerase type I (single strand cut, ATP-independent) activity (F, IDA)
  GO:0006265 DNA topological change (P, IDA)
  GO:0009303 rRNA transcription (P, IGI)
  GO:0005739 mitochondrion (C, IMP)
  GO:0003917 DNA topoisomerase type I (single strand cut, ATP-independent) activity (F, IMP)
  GO:0006265 DNA topological change (P, IMP)
  GO:0006271 DNA strand elongation involved in DNA replication (P, IMP)
  GO:0006325 chromatin organization (P, IMP)
  GO:0006357 regulation of transcription by RNA polymerase II (P, IMP)
  GO:0006368 transcription elongation by RNA polymerase II (P, IMP)
  GO:0007076 mitotic chromosome condensation (P, IMP)
  GO:0007097 nuclear migration (P, IMP)
  GO:0000019 regulation of mitotic recombination (P, IMP)
  GO:0000183 rDNA heterochromatin formation (P, IMP)
  GO:0005730 nucleolus (C, IPI)